Protein AF-0000000085066586 (afdb_homodimer)

Foldseek 3Di:
DPDQLLAWPDWDQDFPQQWIWTQTSVGDIFIGHVQLCVQVQPDCCACNPDNVNHDRDDDCNPKHFPDWADDPNFWTFTAIPVGDTGGTGGSVNSSVSRVD/DPDQLLAWPDWDQDFPQQWIWTQTSVGDIFIGHVLLCQQVQPDCCACNPDNVNHDRDDDCNPKHFPDWADDPNFWTFTAIPVGDTGGTGGSVNSSVSRVD

Sequence (200 aa):
MSDPRTQPLEIRPLMISRVMEVDWADGHTSRLTFEHLRVECPCAECKGHTPDQAQIVTGKEHVSVVEVVPVGHYAVQLHFSDGHNTGIFTWEYLRRLDAEMSDPRTQPLEIRPLMISRVMEVDWADGHTSRLTFEHLRVECPCAECKGHTPDQAQIVTGKEHVSVVEVVPVGHYAVQLHFSDGHNTGIFTWEYLRRLDAE

Nearest PDB structures (foldseek):
  3luu-assembly1_A  TM=9.679E-01  e=1.627E-15  Acidithiobacillus ferrooxidans ATCC 23270
  2l6n-assembly1_A  TM=8.495E-01  e=1.448E-06  Shewanella loihica PV-4
  3o2g-assembly1_A  TM=7.899E-01  e=6.149E-06  Homo sapiens
  3n6w-assembly1_A-2  TM=7.842E-01  e=8.827E-06  Homo sapiens
  6npb-assembly1_A  TM=7.457E-01  e=1.235E-03  Leisingera caerulea

Structure (mmCIF, N/CA/C/O backbone):
data_AF-0000000085066586-model_v1
#
loop_
_entity.id
_entity.type
_entity.pdbx_description
1 polymer 'Gamma-butyrobetaine hydroxylase-like N-terminal domain-containing protein'
#
loop_
_atom_site.group_PDB
_atom_site.id
_atom_site.type_symbol
_atom_site.label_atom_id
_atom_site.label_alt_id
_atom_site.label_comp_id
_atom_site.label_asym_id
_atom_site.label_entity_id
_atom_site.label_seq_id
_atom_site.pdbx_PDB_ins_code
_atom_site.Cartn_x
_atom_site.Cartn_y
_atom_site.Cartn_z
_atom_site.occupancy
_atom_site.B_iso_or_equiv
_atom_site.auth_seq_id
_atom_site.auth_comp_id
_atom_site.auth_asym_id
_atom_site.auth_atom_id
_atom_site.pdbx_PDB_model_num
ATOM 1 N N . MET A 1 1 ? -18.328 -23.969 -0.609 1 67.12 1 MET A N 1
ATOM 2 C CA . MET A 1 1 ? -17.844 -22.938 0.324 1 67.12 1 MET A CA 1
ATOM 3 C C . MET A 1 1 ? -16.484 -22.406 -0.098 1 67.12 1 MET A C 1
ATOM 5 O O . MET A 1 1 ? -15.68 -23.141 -0.675 1 67.12 1 MET A O 1
ATOM 9 N N . SER A 1 2 ? -16.281 -21.109 -0.234 1 83.75 2 SER A N 1
ATOM 10 C CA . SER A 1 2 ? -14.977 -20.594 -0.663 1 83.75 2 SER A CA 1
ATOM 11 C C . SER A 1 2 ? -13.852 -21.141 0.211 1 83.75 2 SER A C 1
ATOM 13 O O . SER A 1 2 ? -14.062 -21.438 1.388 1 83.75 2 SER A O 1
ATOM 15 N N . ASP A 1 3 ? -12.766 -21.578 -0.275 1 94.5 3 ASP A N 1
ATOM 16 C CA . ASP A 1 3 ? -11.594 -22.109 0.411 1 94.5 3 ASP A CA 1
ATOM 17 C C . ASP A 1 3 ? -10.953 -21.031 1.294 1 94.5 3 ASP A C 1
ATOM 19 O O . ASP A 1 3 ? -10.445 -20.031 0.792 1 94.5 3 ASP A O 1
ATOM 23 N N . PRO A 1 4 ? -11.062 -21.219 2.705 1 95 4 PRO A N 1
ATOM 24 C CA . PRO A 1 4 ? -10.5 -20.219 3.605 1 95 4 PRO A CA 1
ATOM 25 C C . PRO A 1 4 ? -9.016 -19.953 3.365 1 95 4 PRO A C 1
ATOM 27 O O . PRO A 1 4 ? -8.492 -18.906 3.758 1 95 4 PRO A O 1
ATOM 30 N N . ARG A 1 5 ? -8.266 -20.891 2.785 1 95.31 5 ARG A N 1
ATOM 31 C CA . ARG A 1 5 ? -6.844 -20.734 2.488 1 95.31 5 ARG A CA 1
ATOM 32 C C . ARG A 1 5 ? -6.609 -19.656 1.438 1 95.31 5 ARG A C 1
ATOM 34 O O . ARG A 1 5 ? -5.508 -19.125 1.33 1 95.31 5 ARG A O 1
ATOM 41 N N . THR A 1 6 ? -7.602 -19.375 0.671 1 97.06 6 THR A N 1
ATOM 42 C CA . THR A 1 6 ? -7.469 -18.406 -0.408 1 97.06 6 THR A CA 1
ATOM 43 C C . THR A 1 6 ? -8.516 -17.312 -0.273 1 97.06 6 THR A C 1
ATOM 45 O O . THR A 1 6 ? -9.047 -16.828 -1.274 1 97.06 6 THR A O 1
ATOM 48 N N . GLN A 1 7 ? -8.945 -16.984 0.888 1 96.75 7 GLN A N 1
ATOM 49 C CA . GLN A 1 7 ? -9.805 -15.859 1.239 1 96.75 7 GLN A CA 1
ATOM 50 C C . GLN A 1 7 ? -9.039 -14.828 2.068 1 96.75 7 GLN A C 1
ATOM 52 O O . GLN A 1 7 ? -8.914 -14.977 3.285 1 96.75 7 GLN A O 1
ATOM 57 N N . PRO A 1 8 ? -8.555 -13.859 1.384 1 97.75 8 PRO A N 1
ATOM 58 C CA . PRO A 1 8 ? -7.793 -12.867 2.143 1 97.75 8 PRO A CA 1
ATOM 59 C C . PRO A 1 8 ? -8.656 -12.07 3.121 1 97.75 8 PRO A C 1
ATOM 61 O O . PRO A 1 8 ? -9.797 -11.727 2.797 1 97.75 8 PRO A O 1
ATOM 64 N N . LEU A 1 9 ? -8.203 -11.82 4.348 1 98.06 9 LEU A N 1
ATOM 65 C CA . LEU A 1 9 ? -8.828 -10.945 5.328 1 98.06 9 LEU A CA 1
ATOM 66 C C . LEU A 1 9 ? -8.227 -9.547 5.27 1 98.06 9 LEU A C 1
ATOM 68 O O . LEU A 1 9 ? -8.898 -8.562 5.578 1 98.06 9 LEU A O 1
ATOM 72 N N . GLU A 1 10 ? -6.945 -9.508 4.945 1 98.06 10 GLU A N 1
ATOM 73 C CA . GLU A 1 10 ? -6.273 -8.211 4.809 1 98.06 10 GLU A CA 1
ATOM 74 C C . GLU A 1 10 ? -5.055 -8.32 3.9 1 98.06 10 GLU A C 1
ATOM 76 O O . GLU A 1 10 ? -4.379 -9.352 3.875 1 98.06 10 GLU A O 1
ATOM 81 N N . ILE A 1 11 ? -4.836 -7.281 3.121 1 97.81 11 ILE A N 1
ATOM 82 C CA . ILE A 1 11 ? -3.641 -7.121 2.299 1 97.81 11 ILE A CA 1
ATOM 83 C C . ILE A 1 11 ? -2.854 -5.898 2.766 1 97.81 11 ILE A C 1
ATOM 85 O O . ILE A 1 11 ? -3.381 -4.781 2.785 1 97.81 11 ILE A O 1
ATOM 89 N N . ARG A 1 12 ? -1.574 -6.125 3.121 1 97.75 12 ARG A N 1
ATOM 90 C CA . ARG A 1 12 ? -0.77 -5.062 3.713 1 97.75 12 ARG A CA 1
ATOM 91 C C . ARG A 1 12 ? 0.577 -4.938 3.006 1 97.75 12 ARG A C 1
ATOM 93 O O . ARG A 1 12 ? 1.534 -5.629 3.357 1 97.75 12 ARG A O 1
ATOM 100 N N . PRO A 1 13 ? 0.665 -4.016 2.086 1 97.94 13 PRO A N 1
ATOM 101 C CA . PRO A 1 13 ? 2.02 -3.674 1.649 1 97.94 13 PRO A CA 1
ATOM 102 C C . PRO A 1 13 ? 2.818 -2.939 2.725 1 97.94 13 PRO A C 1
ATOM 104 O O . PRO A 1 13 ? 2.332 -1.963 3.301 1 97.94 13 PRO A O 1
ATOM 107 N N . LEU A 1 14 ? 3.967 -3.451 3.049 1 97.69 14 LEU A N 1
ATOM 108 C CA . LEU A 1 14 ? 4.926 -2.791 3.926 1 97.69 14 LEU A CA 1
ATOM 109 C C . LEU A 1 14 ? 5.965 -2.021 3.115 1 97.69 14 LEU A C 1
ATOM 111 O O . LEU A 1 14 ? 6.797 -2.623 2.436 1 97.69 14 LEU A O 1
ATOM 115 N N . MET A 1 15 ? 5.918 -0.753 3.273 1 96.12 15 MET A N 1
ATOM 116 C CA . MET A 1 15 ? 6.559 0.103 2.279 1 96.12 15 MET A CA 1
ATOM 117 C C . MET A 1 15 ? 8.062 0.195 2.531 1 96.12 15 MET A C 1
ATOM 119 O O . MET A 1 15 ? 8.844 0.325 1.59 1 96.12 15 MET A O 1
ATOM 123 N N . ILE A 1 16 ? 8.477 0.193 3.762 1 94.81 16 ILE A N 1
ATOM 124 C CA . ILE A 1 16 ? 9.898 0.317 4.059 1 94.81 16 ILE A CA 1
ATOM 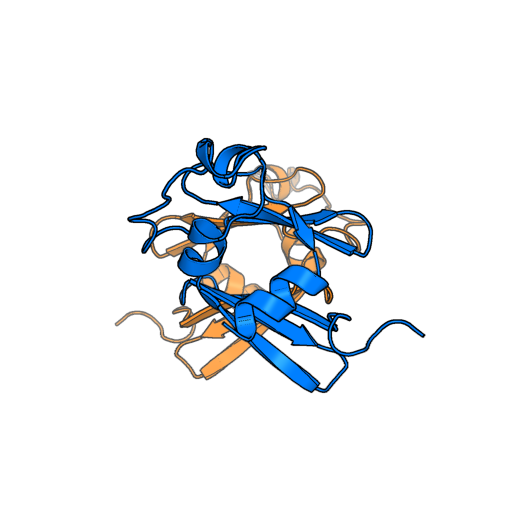125 C C . ILE A 1 16 ? 10.578 -1.046 3.928 1 94.81 16 ILE A C 1
ATOM 127 O O . ILE A 1 16 ? 11.617 -1.17 3.275 1 94.81 16 ILE A O 1
ATOM 131 N N . SER A 1 17 ? 9.961 -2.104 4.379 1 96.69 17 SER A N 1
ATOM 132 C CA . SER A 1 17 ? 10.547 -3.438 4.332 1 96.69 17 SER A CA 1
ATOM 133 C C . SER A 1 17 ? 10.352 -4.082 2.965 1 96.69 17 SER A C 1
ATOM 135 O O . SER A 1 17 ? 10.984 -5.094 2.654 1 96.69 17 SER A O 1
ATOM 137 N N . ARG A 1 18 ? 9.57 -3.564 2.168 1 96.62 18 ARG A N 1
ATOM 138 C CA . ARG A 1 18 ? 9.297 -4.02 0.808 1 96.62 18 ARG A CA 1
ATOM 139 C C . ARG A 1 18 ? 8.766 -5.449 0.807 1 96.62 18 ARG A C 1
ATOM 141 O O . ARG A 1 18 ? 9.281 -6.309 0.09 1 96.62 18 ARG A O 1
ATOM 148 N N . VAL A 1 19 ? 7.758 -5.594 1.578 1 97.62 19 VAL A N 1
ATOM 149 C CA . VAL A 1 19 ? 7.07 -6.871 1.724 1 97.62 19 VAL A CA 1
ATOM 150 C C . VAL A 1 19 ? 5.559 -6.656 1.653 1 97.62 19 VAL A C 1
ATOM 152 O O . VAL A 1 19 ? 5.051 -5.629 2.107 1 97.62 19 VAL A O 1
ATOM 155 N N . MET A 1 20 ? 4.863 -7.625 1.035 1 98.25 20 MET A N 1
ATOM 156 C CA . MET A 1 20 ? 3.406 -7.668 1.135 1 98.25 20 MET A CA 1
ATOM 157 C C . MET A 1 20 ? 2.957 -8.781 2.076 1 98.25 20 MET A C 1
ATOM 159 O O . MET A 1 20 ? 3.258 -9.953 1.849 1 98.25 20 MET A O 1
ATOM 163 N N . GLU A 1 21 ? 2.26 -8.391 3.064 1 98.5 21 GLU A N 1
ATOM 164 C CA . GLU A 1 21 ? 1.609 -9.383 3.914 1 98.5 21 GLU A CA 1
ATOM 165 C C . GLU A 1 21 ? 0.155 -9.594 3.502 1 98.5 21 GLU A C 1
ATOM 167 O O . GLU A 1 21 ? -0.551 -8.641 3.186 1 98.5 21 GLU A O 1
ATOM 172 N N . VAL A 1 22 ? -0.235 -10.805 3.482 1 98.44 22 VAL A N 1
ATOM 173 C CA . VAL A 1 22 ? -1.632 -11.172 3.271 1 98.44 22 VAL A CA 1
ATOM 174 C C . VAL A 1 22 ? -2.119 -12.039 4.43 1 98.44 22 VAL A C 1
ATOM 176 O O . VAL A 1 22 ? -1.567 -13.109 4.684 1 98.44 22 VAL A O 1
ATOM 179 N N . ASP A 1 23 ? -3.096 -11.555 5.137 1 98.56 23 ASP A N 1
ATOM 180 C CA . ASP A 1 23 ? -3.773 -12.359 6.148 1 98.56 23 ASP A CA 1
ATOM 181 C C . ASP A 1 23 ? -4.922 -13.156 5.539 1 98.56 23 ASP A C 1
ATOM 183 O O . ASP A 1 23 ? -5.82 -12.586 4.918 1 98.56 23 ASP A O 1
ATOM 187 N N . TRP A 1 24 ? -4.852 -14.461 5.797 1 98.19 24 TRP A N 1
ATOM 188 C CA . TRP A 1 24 ? -5.855 -15.344 5.211 1 98.19 24 TRP A CA 1
ATOM 189 C C . TRP A 1 24 ? -6.879 -15.773 6.258 1 98.19 24 TRP A C 1
ATOM 191 O O . TRP A 1 24 ? -6.586 -15.781 7.453 1 98.19 24 TRP A O 1
ATOM 201 N N . ALA A 1 25 ? -8.023 -16.203 5.75 1 98 25 ALA A N 1
ATOM 202 C CA . ALA A 1 25 ? -9.133 -16.594 6.621 1 98 25 ALA A CA 1
ATOM 203 C C . ALA A 1 25 ? -8.805 -17.859 7.395 1 98 25 ALA A C 1
ATOM 205 O O . ALA A 1 25 ? -9.43 -18.156 8.422 1 98 25 ALA A O 1
ATOM 206 N N . ASP A 1 26 ? -7.887 -18.672 6.938 1 97.88 26 ASP A N 1
ATOM 207 C CA . ASP A 1 26 ? -7.539 -19.906 7.641 1 97.88 26 ASP A CA 1
ATOM 208 C C . ASP A 1 26 ? -6.574 -19.625 8.789 1 97.88 26 ASP A C 1
ATOM 210 O O . ASP A 1 26 ? -6.133 -20.547 9.477 1 97.88 26 ASP A O 1
ATOM 214 N N . GLY A 1 27 ? -6.156 -18.422 8.883 1 98.06 27 GLY A N 1
ATOM 215 C CA . GLY A 1 27 ? -5.293 -18.031 9.984 1 98.06 27 GLY A CA 1
ATOM 216 C C . GLY A 1 27 ? -3.84 -17.875 9.578 1 98.06 27 GLY A C 1
ATOM 217 O O . GLY A 1 27 ? -3.02 -17.391 10.359 1 98.06 27 GLY A O 1
ATOM 218 N N . HIS A 1 28 ? -3.545 -18.188 8.445 1 97.62 28 HIS A N 1
ATOM 219 C CA . HIS A 1 28 ? -2.191 -18.078 7.914 1 97.62 28 HIS A CA 1
ATOM 220 C C . HIS A 1 28 ? -1.902 -16.656 7.441 1 97.62 28 HIS A C 1
ATOM 222 O O . HIS A 1 28 ? -2.811 -15.945 7.004 1 97.62 28 HIS A O 1
ATOM 228 N N . THR A 1 29 ? -0.661 -16.219 7.578 1 98.31 29 THR A N 1
ATOM 229 C CA . THR A 1 29 ? -0.195 -14.969 6.996 1 98.31 29 THR A CA 1
ATOM 230 C C . THR A 1 29 ? 0.953 -15.211 6.023 1 98.31 29 THR A C 1
ATOM 232 O O . THR A 1 29 ? 1.979 -15.781 6.395 1 98.31 29 THR A O 1
ATOM 235 N N . SER A 1 30 ? 0.707 -14.875 4.789 1 98.38 30 SER A N 1
ATOM 236 C CA . SER A 1 30 ? 1.782 -14.906 3.805 1 98.38 30 SER A CA 1
ATOM 237 C C . SER A 1 30 ? 2.643 -13.648 3.889 1 98.38 30 SER A C 1
ATOM 239 O O . SER A 1 30 ? 2.129 -12.555 4.121 1 98.38 30 SER A O 1
ATOM 241 N N . ARG A 1 31 ? 3.908 -13.828 3.697 1 98.19 31 ARG A N 1
ATOM 242 C CA . ARG A 1 31 ? 4.871 -12.742 3.576 1 98.19 31 ARG A CA 1
ATOM 243 C C . ARG A 1 31 ? 5.691 -12.875 2.299 1 98.19 31 ARG A C 1
ATOM 245 O O . ARG A 1 31 ? 6.57 -13.734 2.207 1 98.19 31 ARG A O 1
ATOM 252 N N . LEU A 1 32 ? 5.391 -11.992 1.307 1 98.38 32 LEU A N 1
ATOM 253 C CA . LEU A 1 32 ? 6.012 -12.047 -0.013 1 98.38 32 LEU A CA 1
ATOM 254 C C . LEU A 1 32 ? 6.797 -10.773 -0.297 1 98.38 32 LEU A C 1
ATOM 256 O O . LEU A 1 32 ? 6.25 -9.672 -0.229 1 98.38 32 LEU A O 1
ATOM 260 N N . THR A 1 33 ? 8.086 -10.922 -0.623 1 97.81 33 THR A N 1
ATOM 261 C CA . THR A 1 33 ? 8.836 -9.719 -0.962 1 97.81 33 THR A CA 1
ATOM 262 C C . THR A 1 33 ? 8.328 -9.117 -2.27 1 97.81 33 THR A C 1
ATOM 264 O O . THR A 1 33 ? 7.816 -9.836 -3.133 1 97.81 33 THR A O 1
ATOM 267 N N . PHE A 1 34 ? 8.438 -7.793 -2.34 1 98 34 PHE A N 1
ATOM 268 C CA . PHE A 1 34 ? 8.078 -7.133 -3.592 1 98 34 PHE A CA 1
ATOM 269 C C . PHE A 1 34 ? 8.875 -7.711 -4.754 1 98 34 PHE A C 1
ATOM 271 O O . PHE A 1 34 ? 8.344 -7.891 -5.852 1 98 34 PHE A O 1
ATOM 278 N N . GLU A 1 35 ? 10.133 -8.047 -4.52 1 97.88 35 GLU A N 1
ATOM 279 C CA . GLU A 1 35 ? 10.953 -8.688 -5.543 1 97.88 35 GLU A CA 1
ATOM 280 C C . GLU A 1 35 ? 10.344 -10.016 -5.984 1 97.88 35 GLU A C 1
ATOM 282 O O . GLU A 1 35 ? 10.234 -10.289 -7.18 1 97.88 35 GLU A O 1
ATOM 287 N N . HIS A 1 36 ? 10 -10.859 -5.02 1 97.38 36 HIS A N 1
ATOM 288 C CA . HIS A 1 36 ? 9.43 -12.156 -5.348 1 97.38 36 HIS A CA 1
ATOM 289 C C . HIS A 1 36 ? 8.164 -12.008 -6.184 1 97.38 36 HIS A C 1
ATOM 291 O O . HIS A 1 36 ? 7.98 -12.719 -7.172 1 97.38 36 HIS A O 1
ATOM 297 N N . LEU A 1 37 ? 7.352 -11.086 -5.816 1 98.06 37 LEU A N 1
ATOM 298 C CA . LEU A 1 37 ? 6.133 -10.82 -6.57 1 98.06 37 LEU A CA 1
ATOM 299 C C . LEU A 1 37 ? 6.457 -10.367 -7.988 1 98.06 37 LEU A C 1
ATOM 301 O O . LEU A 1 37 ? 5.824 -10.82 -8.945 1 98.06 37 LEU A O 1
ATOM 305 N N . ARG A 1 38 ? 7.457 -9.539 -8.102 1 97.88 38 ARG A N 1
ATOM 306 C CA . ARG A 1 38 ? 7.844 -9.031 -9.414 1 97.88 38 ARG A CA 1
ATOM 307 C C . ARG A 1 38 ? 8.414 -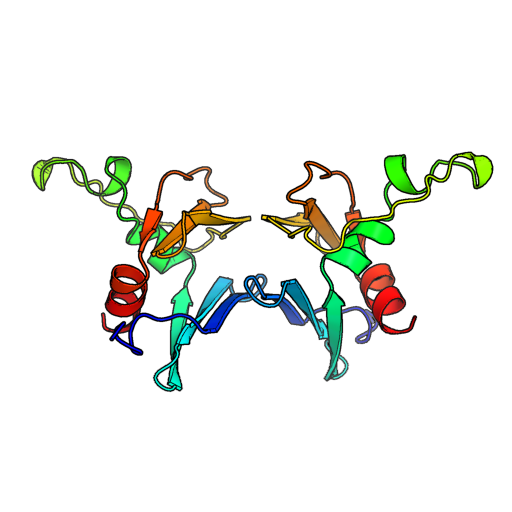10.148 -10.281 1 97.88 38 ARG A C 1
ATOM 309 O O . ARG A 1 38 ? 8.055 -10.281 -11.453 1 97.88 38 ARG A O 1
ATOM 316 N N . VAL A 1 39 ? 9.305 -10.922 -9.742 1 96.69 39 VAL A N 1
ATOM 317 C CA . VAL A 1 39 ? 9.977 -11.992 -10.477 1 96.69 39 VAL A CA 1
ATOM 318 C C . VAL A 1 39 ? 8.961 -13.062 -10.875 1 96.69 39 VAL A C 1
ATOM 320 O O . VAL A 1 39 ? 9.062 -13.648 -11.953 1 96.69 39 VAL A O 1
ATOM 323 N N . GLU A 1 40 ? 7.934 -13.227 -10.094 1 96.19 40 GLU A N 1
ATOM 324 C CA . GLU A 1 40 ? 6.953 -14.289 -10.328 1 96.19 40 GLU A CA 1
ATOM 325 C C . GLU A 1 40 ? 5.668 -13.719 -10.922 1 96.19 40 GLU A C 1
ATOM 327 O O . GLU A 1 40 ? 4.602 -14.328 -10.805 1 96.19 40 GLU A O 1
ATOM 332 N N . CYS A 1 41 ? 5.766 -12.555 -11.477 1 97.44 41 CYS A N 1
ATOM 333 C CA . CYS A 1 41 ? 4.586 -11.945 -12.07 1 97.44 41 CYS A CA 1
ATOM 334 C C . CYS A 1 41 ? 3.936 -12.891 -13.078 1 97.44 41 CYS A C 1
ATOM 336 O O . CYS A 1 41 ? 4.605 -13.406 -13.977 1 97.44 41 CYS A O 1
ATOM 338 N N . PRO A 1 42 ? 2.609 -13.047 -12.992 1 95.88 42 PRO A N 1
ATOM 339 C CA . PRO A 1 42 ? 1.938 -14.062 -13.805 1 95.88 42 PRO A CA 1
ATOM 340 C C . PRO A 1 42 ? 1.488 -13.531 -15.164 1 95.88 42 PRO A C 1
ATOM 342 O O . PRO A 1 42 ? 0.879 -14.266 -15.945 1 95.88 42 PRO A O 1
ATOM 345 N N . CYS A 1 43 ? 1.792 -12.383 -15.5 1 96 43 CYS A N 1
ATOM 346 C CA . CYS A 1 43 ? 1.207 -11.797 -16.703 1 96 43 CYS A CA 1
ATOM 347 C C . CYS A 1 43 ? 1.843 -12.375 -17.953 1 96 43 CYS A C 1
ATOM 349 O O . CYS A 1 43 ? 2.904 -13 -17.891 1 96 43 CYS A O 1
ATOM 351 N N . ALA A 1 44 ? 1.1 -12.242 -19.031 1 92.5 44 ALA A N 1
ATOM 352 C CA . ALA A 1 44 ? 1.549 -12.789 -20.312 1 92.5 44 ALA A CA 1
ATOM 353 C C . ALA A 1 44 ? 2.877 -12.164 -20.734 1 92.5 44 ALA A C 1
ATOM 355 O O . ALA A 1 44 ? 3.689 -12.812 -21.406 1 92.5 44 ALA A O 1
ATOM 356 N N . GLU A 1 45 ? 3.092 -10.891 -20.375 1 91.81 45 GLU A N 1
ATOM 357 C CA . GLU A 1 45 ? 4.34 -10.211 -20.719 1 91.81 45 GLU A CA 1
ATOM 358 C C . GLU A 1 45 ? 5.535 -10.891 -20.047 1 91.81 45 GLU A C 1
ATOM 360 O O . GLU A 1 45 ? 6.621 -10.953 -20.625 1 91.81 45 GLU A O 1
ATOM 365 N N . CYS A 1 46 ? 5.371 -11.414 -18.906 1 93.06 46 CYS A N 1
ATOM 366 C CA . CYS A 1 46 ? 6.438 -12.047 -18.141 1 93.06 46 CYS A CA 1
ATOM 367 C C . CYS A 1 46 ? 6.496 -13.547 -18.438 1 93.06 46 CYS A C 1
ATOM 369 O O . CYS A 1 46 ? 7.57 -14.086 -18.688 1 93.06 46 CYS A O 1
ATOM 371 N N . LYS A 1 47 ? 5.402 -14.203 -18.359 1 90.81 47 LYS A N 1
ATOM 372 C CA . LYS A 1 47 ? 5.375 -15.664 -18.453 1 90.81 47 LYS A CA 1
ATOM 373 C C . LYS A 1 47 ? 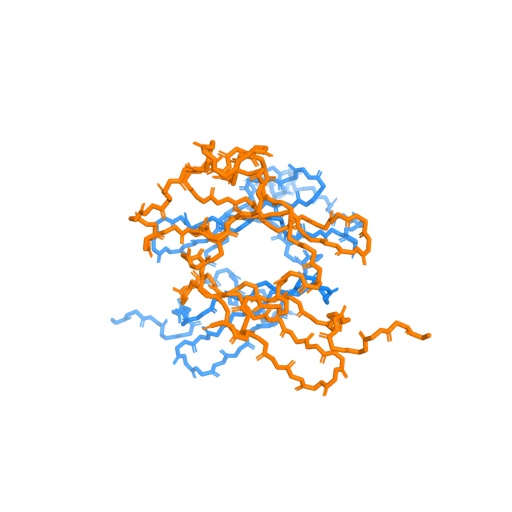5.18 -16.109 -19.906 1 90.81 47 LYS A C 1
ATOM 375 O O . LYS A 1 47 ? 5.469 -17.266 -20.234 1 90.81 47 LYS A O 1
ATOM 380 N N . GLY A 1 48 ? 4.816 -15.258 -20.766 1 86 48 GLY A N 1
ATOM 381 C CA . GLY A 1 48 ? 4.523 -15.656 -22.141 1 86 48 GLY A CA 1
ATOM 382 C C . GLY A 1 48 ? 3.291 -16.531 -22.25 1 86 48 GLY A C 1
ATOM 383 O O . GLY A 1 48 ? 2.676 -16.875 -21.25 1 86 48 GLY A O 1
ATOM 384 N N . HIS A 1 49 ? 2.869 -16.719 -23.484 1 84.31 49 HIS A N 1
ATOM 385 C CA . HIS A 1 49 ? 1.769 -17.625 -23.75 1 84.31 49 HIS A CA 1
ATOM 386 C C . HIS A 1 49 ? 2.262 -19.078 -23.859 1 84.31 49 HIS A C 1
ATOM 388 O O . HIS A 1 49 ? 1.474 -20.016 -23.734 1 84.31 49 HIS A O 1
ATOM 394 N N . THR A 1 50 ? 3.527 -19.172 -24.172 1 84.75 50 THR A N 1
ATOM 395 C CA . THR A 1 50 ? 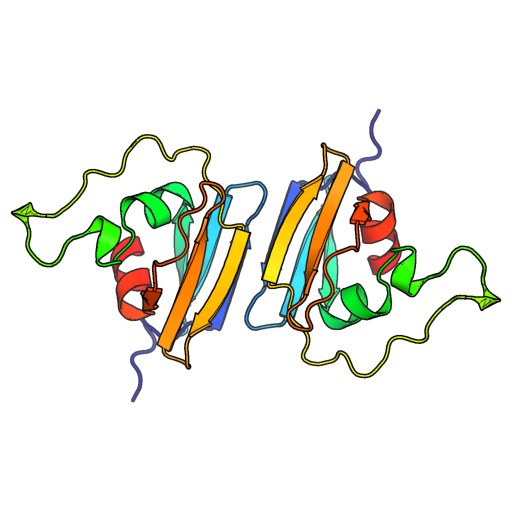4.215 -20.469 -24.219 1 84.75 50 THR A CA 1
ATOM 396 C C . THR A 1 50 ? 5.492 -20.422 -23.391 1 84.75 50 THR A C 1
ATOM 398 O O . THR A 1 50 ? 6.023 -19.359 -23.109 1 84.75 50 THR A O 1
ATOM 401 N N . PRO A 1 51 ? 5.891 -21.594 -22.891 1 82.44 51 PRO A N 1
ATOM 402 C CA . PRO A 1 51 ? 7.102 -21.625 -22.062 1 82.44 51 PRO A CA 1
ATOM 403 C C . PRO A 1 51 ? 8.297 -20.969 -22.75 1 82.44 51 PRO A C 1
ATOM 405 O O . PRO A 1 51 ? 9.148 -20.375 -22.078 1 82.44 51 PRO A O 1
ATOM 408 N N . ASP A 1 52 ? 8.32 -21.031 -24.016 1 84.56 52 ASP A N 1
ATOM 409 C CA . ASP A 1 52 ? 9.445 -20.484 -24.75 1 84.56 52 ASP A CA 1
ATOM 410 C C . ASP A 1 52 ? 9.391 -18.953 -24.75 1 84.56 52 ASP A C 1
ATOM 412 O O . ASP A 1 52 ? 10.398 -18.297 -25.047 1 84.56 52 ASP A O 1
ATOM 416 N N . GLN A 1 53 ? 8.273 -18.453 -24.422 1 82.5 53 GLN A N 1
ATOM 417 C CA . GLN A 1 53 ? 8.086 -17 -24.453 1 82.5 53 GLN A CA 1
ATOM 418 C C . GLN A 1 53 ? 8.336 -16.375 -23.078 1 82.5 53 GLN A C 1
ATOM 420 O O . GLN A 1 53 ? 8.375 -15.156 -22.953 1 82.5 53 GLN A O 1
ATOM 425 N N . ALA A 1 54 ? 8.633 -17.281 -22.172 1 83.69 54 ALA A N 1
ATOM 426 C CA . ALA A 1 54 ? 8.82 -16.781 -20.812 1 83.69 54 ALA A CA 1
ATOM 427 C C . ALA A 1 54 ? 10.117 -15.992 -20.703 1 83.69 54 ALA A C 1
ATOM 429 O O . ALA A 1 54 ? 11.148 -16.391 -21.25 1 83.69 54 ALA A O 1
ATOM 430 N N . GLN A 1 55 ? 9.977 -14.828 -20.047 1 86 55 GLN A N 1
ATOM 431 C CA . GLN A 1 55 ? 11.141 -13.992 -19.781 1 86 55 GLN A CA 1
ATOM 432 C C . GLN A 1 55 ? 11.719 -14.273 -18.406 1 86 55 GLN A C 1
ATOM 434 O O . GLN A 1 55 ? 10.977 -14.602 -17.469 1 86 55 GLN A O 1
ATOM 439 N N . ILE A 1 56 ? 12.984 -14.289 -18.453 1 85.25 56 ILE A N 1
ATOM 440 C CA . ILE A 1 56 ? 13.633 -14.375 -17.156 1 85.25 56 ILE A CA 1
ATOM 441 C C . ILE A 1 56 ? 13.664 -12.992 -16.5 1 85.25 56 ILE A C 1
ATOM 443 O O . ILE A 1 56 ? 14.258 -12.055 -17.047 1 85.25 56 ILE A O 1
ATOM 447 N N . VAL A 1 57 ? 12.945 -12.781 -15.484 1 90.88 57 VAL A N 1
ATOM 448 C CA . VAL A 1 57 ? 12.883 -11.531 -14.734 1 90.88 57 VAL A CA 1
ATOM 449 C C . VAL A 1 57 ? 13.844 -11.594 -13.547 1 90.88 57 VAL A C 1
ATOM 451 O O . VAL A 1 57 ? 13.625 -12.375 -12.617 1 90.88 57 VAL A O 1
ATOM 454 N N . THR A 1 58 ? 14.922 -10.789 -13.648 1 91.12 58 THR A N 1
ATOM 455 C CA . THR A 1 58 ? 15.922 -10.812 -12.586 1 91.12 58 THR A CA 1
ATOM 456 C C . THR A 1 58 ? 16.312 -9.398 -12.18 1 91.12 58 THR A C 1
ATOM 458 O O . THR A 1 58 ? 15.953 -8.43 -12.852 1 91.12 58 THR A O 1
ATOM 461 N N . GLY A 1 59 ? 16.984 -9.297 -11.133 1 92.19 59 GLY A N 1
ATOM 462 C CA . GLY A 1 59 ? 17.547 -8.023 -10.711 1 92.19 59 GLY A CA 1
ATOM 463 C C . GLY A 1 59 ? 16.5 -7.047 -10.211 1 92.19 59 GLY A C 1
ATOM 464 O O . GLY A 1 59 ? 16.609 -5.84 -10.438 1 92.19 59 GLY A O 1
ATOM 465 N N . LYS A 1 60 ? 15.461 -7.566 -9.555 1 95.12 60 LYS A N 1
ATOM 466 C CA . LYS A 1 60 ? 14.367 -6.707 -9.117 1 95.12 60 LYS A CA 1
ATOM 467 C C . LYS A 1 60 ? 14.375 -6.539 -7.598 1 95.12 60 LYS A C 1
ATOM 469 O O . LYS A 1 60 ? 13.32 -6.367 -6.98 1 95.12 60 LYS A O 1
ATOM 474 N N . GLU A 1 61 ? 15.523 -6.547 -7.008 1 94.69 61 GLU A N 1
ATOM 475 C CA . GLU A 1 61 ? 15.68 -6.52 -5.555 1 94.69 61 GLU A CA 1
ATOM 476 C C . GLU A 1 61 ? 15.18 -5.199 -4.973 1 94.69 61 GLU A C 1
ATOM 478 O O . GLU A 1 61 ? 14.789 -5.141 -3.805 1 94.69 61 GLU A O 1
ATOM 483 N N . HIS A 1 62 ? 15.156 -4.156 -5.766 1 94 62 HIS A N 1
ATOM 484 C CA . HIS A 1 62 ? 14.836 -2.842 -5.223 1 94 62 HIS A CA 1
ATOM 485 C C . HIS A 1 62 ? 13.461 -2.375 -5.695 1 94 62 HIS A C 1
ATOM 487 O O . HIS A 1 62 ? 13.078 -1.227 -5.461 1 94 62 HIS A O 1
ATOM 493 N N . VAL A 1 63 ? 12.797 -3.26 -6.336 1 96.75 63 VAL A N 1
ATOM 494 C CA . VAL A 1 63 ? 11.484 -2.887 -6.848 1 96.75 63 VAL A CA 1
ATOM 495 C C . VAL A 1 63 ? 10.508 -2.713 -5.688 1 96.75 63 VAL A C 1
ATOM 497 O O . VAL A 1 63 ? 10.617 -3.395 -4.664 1 96.75 63 VAL A O 1
ATOM 500 N N . SER A 1 64 ? 9.625 -1.795 -5.875 1 96.12 64 SER A N 1
ATOM 501 C CA . SER A 1 64 ? 8.531 -1.591 -4.922 1 96.12 64 SER A CA 1
ATOM 502 C C . SER A 1 64 ? 7.176 -1.788 -5.586 1 96.12 64 SER A C 1
ATOM 504 O O . SER A 1 64 ? 7.043 -1.621 -6.801 1 96.12 64 SER A O 1
ATOM 506 N N . VAL A 1 65 ? 6.23 -2.219 -4.789 1 96.88 65 VAL A N 1
ATOM 507 C CA . VAL A 1 65 ? 4.84 -2.119 -5.215 1 96.88 65 VAL A CA 1
ATOM 508 C C . VAL A 1 65 ? 4.312 -0.714 -4.934 1 96.88 65 VAL A C 1
ATOM 510 O O . VAL A 1 65 ? 4.293 -0.271 -3.783 1 96.88 65 VAL A O 1
ATOM 513 N N . VAL A 1 66 ? 3.855 -0.05 -5.996 1 93.31 66 VAL A N 1
ATOM 514 C CA . VAL A 1 66 ? 3.477 1.348 -5.82 1 93.31 66 VAL A CA 1
ATOM 515 C C . VAL A 1 66 ? 1.954 1.477 -5.832 1 93.31 66 VAL A C 1
ATOM 517 O O . VAL A 1 66 ? 1.409 2.496 -5.402 1 93.31 66 VAL A O 1
ATOM 520 N N . GLU A 1 67 ? 1.296 0.504 -6.359 1 94.12 67 GLU A N 1
ATOM 521 C CA . GLU A 1 67 ? -0.164 0.499 -6.395 1 94.12 67 GLU A CA 1
ATOM 522 C C . GLU A 1 67 ? -0.714 -0.919 -6.273 1 94.12 67 GLU A C 1
ATOM 524 O O . GLU A 1 67 ? -0.171 -1.854 -6.867 1 94.12 67 GLU A O 1
ATOM 529 N N . VAL A 1 68 ? -1.708 -1.081 -5.473 1 95.31 68 VAL A N 1
ATOM 530 C CA . VAL A 1 68 ? -2.488 -2.311 -5.371 1 95.31 68 VAL A CA 1
ATOM 531 C C . VAL A 1 68 ? -3.934 -2.041 -5.785 1 95.31 68 VAL A C 1
ATOM 533 O O . VAL A 1 68 ? -4.645 -1.283 -5.121 1 95.31 68 VAL A O 1
ATOM 536 N N . VAL A 1 69 ? -4.324 -2.705 -6.852 1 93.25 69 VAL A N 1
ATOM 537 C CA . VAL A 1 69 ? -5.645 -2.434 -7.414 1 93.25 69 VAL A CA 1
ATOM 538 C C . VAL A 1 69 ? -6.508 -3.689 -7.328 1 93.25 69 VAL A C 1
ATOM 540 O O . VAL A 1 69 ? -6.18 -4.719 -7.918 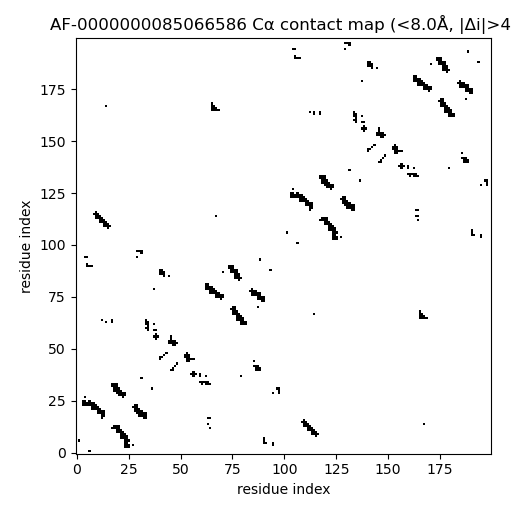1 93.25 69 VAL A O 1
ATOM 543 N N . PRO A 1 70 ? -7.598 -3.572 -6.633 1 92.94 70 PRO A N 1
ATOM 544 C CA . PRO A 1 70 ? -8.492 -4.73 -6.633 1 92.94 70 PRO A CA 1
ATOM 545 C C . PRO A 1 70 ? -9.047 -5.051 -8.023 1 92.94 70 PRO A C 1
ATOM 547 O O . PRO A 1 70 ? -9.344 -4.137 -8.797 1 92.94 70 PRO A O 1
ATOM 550 N N . VAL A 1 71 ? -9.023 -6.234 -8.336 1 95.56 71 VAL A N 1
ATOM 551 C CA . VAL A 1 71 ? -9.656 -6.738 -9.547 1 95.56 71 VAL A CA 1
ATOM 552 C C . VAL A 1 71 ? -10.812 -7.668 -9.18 1 95.56 71 VAL A C 1
ATOM 554 O O . VAL A 1 71 ? -10.594 -8.805 -8.758 1 95.56 71 VAL A O 1
ATOM 557 N N . GLY A 1 72 ? -12.031 -7.16 -9.469 1 93.5 72 GLY A N 1
ATOM 558 C CA . GLY A 1 72 ? -13.141 -7.949 -8.953 1 93.5 72 GLY A CA 1
ATOM 559 C C . GLY A 1 72 ? -12.984 -8.312 -7.492 1 93.5 72 GLY A C 1
ATOM 560 O O . GLY A 1 72 ? -12.617 -7.473 -6.668 1 93.5 72 GLY A O 1
ATOM 561 N N . HIS A 1 73 ? -13.398 -9.477 -7.125 1 93.94 73 HIS A N 1
ATOM 562 C CA . HIS A 1 73 ? -13.281 -9.977 -5.758 1 93.94 73 HIS A CA 1
ATOM 563 C C . HIS A 1 73 ? -12.344 -11.172 -5.688 1 93.94 73 HIS A C 1
ATOM 565 O O . HIS A 1 73 ? -12.422 -11.977 -4.754 1 93.94 73 HIS A O 1
ATOM 571 N N . TYR A 1 74 ? -11.445 -11.25 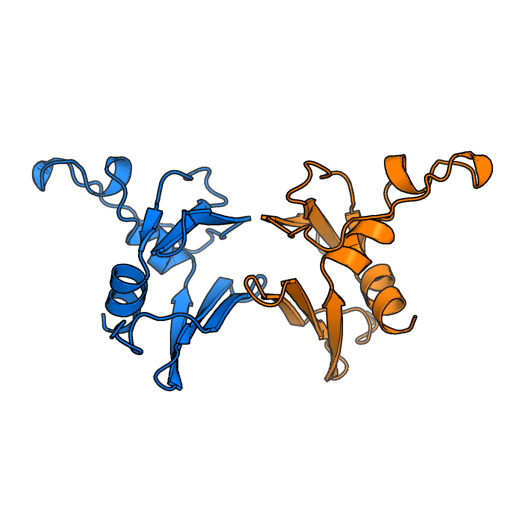-6.684 1 96.81 74 TYR A N 1
ATOM 572 C CA . TYR A 1 74 ? -10.727 -12.516 -6.75 1 96.81 74 TYR A CA 1
ATOM 573 C C . TYR A 1 74 ? -9.227 -12.273 -6.918 1 96.81 74 TYR A C 1
ATOM 575 O O . TYR A 1 74 ? -8.438 -13.227 -6.941 1 96.81 74 TYR A O 1
ATOM 583 N N . ALA A 1 75 ? -8.852 -11.016 -7.062 1 98 75 ALA A N 1
ATOM 584 C CA . ALA A 1 75 ? -7.445 -10.781 -7.387 1 98 75 ALA A CA 1
ATOM 585 C C . ALA A 1 75 ? -7.051 -9.336 -7.113 1 98 75 ALA A C 1
ATOM 587 O O . ALA A 1 75 ? -7.902 -8.5 -6.785 1 98 75 ALA A O 1
ATOM 588 N N . VAL A 1 76 ? -5.75 -9.102 -7.156 1 97.56 76 VAL A N 1
ATOM 589 C CA . VAL A 1 76 ? -5.207 -7.75 -7.188 1 97.56 76 VAL A CA 1
ATOM 590 C C . VAL A 1 76 ? -4.27 -7.598 -8.383 1 97.56 76 VAL A C 1
ATOM 592 O O . VAL A 1 76 ? -3.562 -8.539 -8.75 1 97.56 76 VAL A O 1
ATOM 595 N N . GLN A 1 77 ? -4.375 -6.457 -8.961 1 97.69 77 GLN A N 1
ATOM 596 C CA . GLN A 1 77 ? -3.352 -6.027 -9.906 1 97.69 77 GLN A CA 1
ATOM 597 C C . GLN A 1 77 ? -2.271 -5.203 -9.211 1 97.69 77 GLN A C 1
ATOM 599 O O . GLN A 1 77 ? -2.578 -4.25 -8.492 1 97.69 77 GLN A O 1
ATOM 604 N N . LEU A 1 78 ? -1.075 -5.57 -9.398 1 97.88 78 LEU A N 1
ATOM 605 C CA . LEU A 1 78 ? 0.034 -4.871 -8.758 1 97.88 78 LEU A CA 1
ATOM 606 C C . LEU A 1 78 ? 0.806 -4.035 -9.773 1 97.88 78 LEU A C 1
ATOM 608 O O . LEU A 1 78 ? 1.143 -4.516 -10.859 1 97.88 78 LEU A O 1
ATOM 612 N N . HIS A 1 79 ? 1.025 -2.785 -9.414 1 97.25 79 HIS A N 1
ATOM 613 C CA . HIS A 1 79 ? 1.922 -1.907 -10.156 1 97.25 79 HIS A CA 1
ATOM 614 C C . HIS A 1 79 ? 3.27 -1.773 -9.453 1 97.25 79 HIS A C 1
ATOM 616 O O . HIS A 1 79 ? 3.324 -1.534 -8.25 1 97.25 79 HIS A O 1
ATOM 622 N N . PHE A 1 80 ? 4.332 -1.915 -10.211 1 97.06 80 PHE A N 1
ATOM 623 C CA . PHE A 1 80 ? 5.672 -1.918 -9.641 1 97.06 80 PHE A CA 1
ATOM 624 C C . PHE A 1 80 ? 6.426 -0.647 -10.023 1 97.06 80 PHE A C 1
ATOM 626 O O . PHE A 1 80 ? 6.121 -0.019 -11.039 1 97.06 80 PHE A O 1
ATOM 633 N N . SER A 1 81 ? 7.41 -0.287 -9.203 1 95.88 81 SER A N 1
ATOM 634 C CA . SER A 1 81 ? 8.156 0.96 -9.352 1 95.88 81 SER A CA 1
ATOM 635 C C . SER A 1 81 ? 9.031 0.943 -10.602 1 95.88 81 SER A C 1
ATOM 637 O O . SER A 1 81 ? 9.523 1.985 -11.031 1 95.88 81 SER A O 1
ATOM 639 N N . ASP A 1 82 ? 9.219 -0.242 -11.172 1 96.25 82 ASP A N 1
ATOM 640 C CA . ASP A 1 82 ? 10.008 -0.315 -12.398 1 96.25 82 ASP A CA 1
ATOM 641 C C . ASP A 1 82 ? 9.125 -0.12 -13.633 1 96.25 82 ASP A C 1
ATOM 643 O O . ASP A 1 82 ? 9.586 -0.288 -14.766 1 96.25 82 ASP A O 1
ATOM 647 N N . GLY A 1 83 ? 7.867 0.165 -13.398 1 95.25 83 GLY A N 1
ATOM 648 C CA . GLY A 1 83 ? 6.965 0.487 -14.484 1 95.25 83 GLY A CA 1
ATOM 649 C C . GLY A 1 83 ? 6.074 -0.675 -14.891 1 95.25 83 GLY A C 1
ATOM 650 O O . GLY A 1 83 ? 5.117 -0.499 -15.641 1 95.25 83 GLY A O 1
ATOM 651 N N . HIS A 1 84 ? 6.344 -1.913 -14.484 1 96.94 84 HIS A N 1
ATOM 652 C CA . HIS A 1 84 ? 5.512 -3.072 -14.789 1 96.94 84 HIS A CA 1
ATOM 653 C C . HIS A 1 84 ? 4.176 -3 -14.055 1 96.94 84 HIS A C 1
ATOM 655 O O . HIS A 1 84 ? 4.145 -2.824 -12.836 1 96.94 84 HIS A O 1
ATOM 661 N N . ASN A 1 85 ? 3.094 -3.166 -14.758 1 96.81 85 ASN A N 1
ATOM 662 C CA . ASN A 1 85 ? 1.809 -2.914 -14.109 1 96.81 85 ASN A CA 1
ATOM 663 C C . ASN A 1 85 ? 0.709 -3.801 -14.688 1 96.81 85 ASN A C 1
ATOM 665 O O . ASN A 1 85 ? -0.471 -3.451 -14.633 1 96.81 85 ASN A O 1
ATOM 669 N N . THR A 1 86 ? 1.087 -4.934 -15.211 1 96.69 86 THR A N 1
ATOM 670 C CA . THR A 1 86 ? 0.096 -5.754 -15.898 1 96.69 86 THR A CA 1
ATOM 671 C C . THR A 1 86 ? -0.169 -7.043 -15.117 1 96.69 86 THR A C 1
ATOM 673 O O . THR A 1 86 ? -1.012 -7.852 -15.516 1 96.69 86 THR A O 1
ATOM 676 N N . GLY A 1 87 ? 0.53 -7.234 -14.102 1 96.94 87 GLY A N 1
ATOM 677 C CA . GLY A 1 87 ? 0.386 -8.469 -13.344 1 96.94 87 GLY A CA 1
ATOM 678 C C . GLY A 1 87 ? -0.884 -8.516 -12.516 1 96.94 87 GLY A C 1
ATOM 679 O O . GLY A 1 87 ? -1.074 -7.699 -11.617 1 96.94 87 GLY A O 1
ATOM 680 N N . ILE A 1 88 ? -1.731 -9.484 -12.844 1 97.94 88 ILE A N 1
ATOM 681 C CA . ILE A 1 88 ? -2.91 -9.766 -12.031 1 97.94 88 ILE A CA 1
ATOM 682 C C . ILE A 1 88 ? -2.672 -11.016 -11.188 1 97.94 88 ILE A C 1
ATOM 684 O O . ILE A 1 88 ? -2.514 -12.117 -11.734 1 97.94 88 ILE A O 1
ATOM 688 N N . PHE A 1 89 ? -2.668 -10.859 -9.828 1 98.44 89 PHE A N 1
ATOM 689 C CA . PHE A 1 89 ? -2.395 -11.922 -8.875 1 98.44 89 PHE A CA 1
ATOM 690 C C . PHE A 1 89 ? -3.682 -12.406 -8.219 1 98.44 89 PHE A C 1
ATOM 692 O O . PHE A 1 89 ? -4.254 -11.711 -7.379 1 98.44 89 PHE A O 1
ATOM 699 N N . THR A 1 90 ? -4.129 -13.586 -8.562 1 98.19 90 THR A N 1
ATOM 700 C CA . THR A 1 90 ? -5.305 -14.148 -7.906 1 98.19 90 THR A CA 1
ATOM 701 C C . THR A 1 90 ? -4.977 -14.555 -6.473 1 98.19 90 THR A C 1
ATOM 703 O O . THR A 1 90 ? -3.811 -14.742 -6.125 1 98.19 90 THR A O 1
ATOM 706 N N . TRP A 1 91 ? -6.012 -14.719 -5.688 1 98 91 TRP A N 1
ATOM 707 C CA . TRP A 1 91 ? -5.805 -15.18 -4.316 1 98 91 TRP A CA 1
ATOM 708 C C . TRP A 1 91 ? -5.102 -16.531 -4.297 1 98 91 TRP A C 1
ATOM 710 O O . TRP A 1 91 ? -4.164 -16.734 -3.523 1 98 91 TRP A O 1
ATOM 720 N N . GLU A 1 92 ? -5.551 -17.406 -5.129 1 97.62 92 GLU A N 1
ATOM 721 C CA . GLU A 1 92 ? -4.949 -18.734 -5.211 1 97.62 92 GLU A CA 1
ATOM 722 C C . GLU A 1 92 ? -3.467 -18.641 -5.562 1 97.62 92 GLU A C 1
ATOM 724 O O . GLU A 1 92 ? -2.645 -19.359 -4.977 1 97.62 92 GLU A O 1
ATOM 729 N N . TYR A 1 93 ? -3.111 -17.828 -6.492 1 98.06 93 TYR A N 1
ATOM 730 C CA . TYR A 1 93 ? -1.723 -17.703 -6.922 1 98.06 93 TYR A CA 1
ATOM 731 C C . TYR A 1 93 ? -0.859 -17.125 -5.809 1 98.06 93 TYR A C 1
ATOM 733 O O . TYR A 1 93 ? 0.238 -17.625 -5.539 1 98.06 93 TYR A O 1
ATOM 741 N N . LEU A 1 94 ? -1.384 -16.031 -5.164 1 98 94 LEU A N 1
ATOM 742 C CA . LEU A 1 94 ? -0.65 -15.438 -4.051 1 98 94 LEU A CA 1
ATOM 743 C C . LEU A 1 94 ? -0.382 -16.484 -2.967 1 98 94 LEU A C 1
ATOM 745 O O . LEU A 1 94 ? 0.721 -16.531 -2.416 1 98 94 LEU A O 1
ATOM 749 N N . ARG A 1 95 ? -1.371 -17.266 -2.715 1 98.06 95 ARG A N 1
ATOM 750 C CA . ARG A 1 95 ? -1.207 -18.297 -1.695 1 98.06 95 ARG A CA 1
ATOM 751 C C . ARG A 1 95 ? -0.142 -19.297 -2.105 1 98.06 95 ARG A C 1
ATOM 753 O O . ARG A 1 95 ? 0.653 -19.75 -1.273 1 98.06 95 ARG A O 1
ATOM 760 N N . ARG A 1 96 ? -0.091 -19.641 -3.305 1 97.31 96 ARG A N 1
ATOM 761 C CA . ARG A 1 96 ? 0.878 -20.594 -3.83 1 97.31 96 ARG A CA 1
ATOM 762 C C . ARG A 1 96 ? 2.297 -20.047 -3.74 1 97.31 96 ARG A C 1
ATOM 764 O O . ARG A 1 96 ? 3.242 -20.781 -3.477 1 97.31 96 ARG A O 1
ATOM 771 N N . LEU A 1 97 ? 2.461 -18.797 -4.004 1 96.75 97 LEU A N 1
ATOM 772 C CA . LEU A 1 97 ? 3.777 -18.156 -3.959 1 96.75 97 LEU A CA 1
ATOM 773 C C . LEU A 1 97 ? 4.383 -18.266 -2.564 1 96.75 97 LEU A C 1
ATOM 775 O O . LEU A 1 97 ? 5.609 -18.266 -2.414 1 96.75 97 LEU A O 1
ATOM 779 N N . ASP A 1 98 ? 3.52 -18.203 -1.557 1 92.62 98 ASP A N 1
ATOM 780 C CA . ASP A 1 98 ? 3.967 -18.312 -0.171 1 92.62 98 ASP A CA 1
ATOM 781 C C . ASP A 1 98 ? 4.539 -19.688 0.117 1 92.62 98 ASP A C 1
ATOM 783 O O . ASP A 1 98 ? 5.469 -19.828 0.914 1 92.62 98 ASP A O 1
ATOM 787 N N . ALA A 1 99 ? 3.977 -20.781 -0.516 1 84.19 99 ALA A N 1
ATOM 788 C CA . ALA A 1 99 ? 4.379 -22.172 -0.3 1 84.19 99 ALA A CA 1
ATOM 789 C C . ALA A 1 99 ? 5.691 -22.469 -1.019 1 84.19 99 ALA A C 1
ATOM 791 O O . ALA A 1 99 ? 6.371 -23.453 -0.692 1 84.19 99 ALA A O 1
ATOM 792 N N . GLU A 1 100 ? 6.055 -21.656 -1.932 1 73.75 100 GLU A N 1
ATOM 793 C CA . GLU A 1 100 ? 7.281 -21.906 -2.682 1 73.75 100 GLU A CA 1
ATOM 794 C C . GLU A 1 100 ? 8.492 -21.312 -1.974 1 73.75 100 GLU A C 1
ATOM 796 O O . GLU A 1 100 ? 9.555 -21.922 -1.925 1 73.75 100 GLU A O 1
ATOM 801 N N . MET B 1 1 ? 19.484 15.57 17.031 1 67.06 1 MET B N 1
ATOM 802 C CA . MET B 1 1 ? 19.047 14.195 16.812 1 67.06 1 MET B CA 1
ATOM 803 C C . MET B 1 1 ? 17.625 14.156 16.25 1 67.06 1 MET B C 1
ATOM 805 O O . MET B 1 1 ? 16.797 15 16.578 1 67.06 1 MET B O 1
ATOM 809 N N . SER B 1 2 ? 17.328 13.484 15.148 1 83.69 2 SER B N 1
ATOM 810 C CA . SER B 1 2 ? 15.984 13.461 14.586 1 83.69 2 SER B CA 1
ATOM 811 C C . SER B 1 2 ? 14.961 13.039 15.641 1 83.69 2 SER B C 1
ATOM 813 O O . SER B 1 2 ? 15.281 12.289 16.562 1 83.69 2 SER B O 1
ATOM 815 N N . ASP B 1 3 ? 13.875 13.648 15.789 1 94.56 3 ASP B N 1
ATOM 816 C CA . ASP B 1 3 ? 12.781 13.359 16.719 1 94.56 3 ASP B CA 1
ATOM 817 C C . ASP B 1 3 ? 12.18 11.984 16.438 1 94.56 3 ASP B C 1
ATOM 819 O O . ASP B 1 3 ? 11.602 11.758 15.383 1 94.56 3 ASP B O 1
ATOM 823 N N . PRO B 1 4 ? 12.406 10.992 17.422 1 95 4 PRO B N 1
ATOM 824 C CA . PRO B 1 4 ? 11.891 9.633 17.203 1 95 4 PRO B CA 1
ATOM 825 C C . PRO B 1 4 ? 10.383 9.609 16.984 1 95 4 PRO B C 1
ATOM 827 O O . PRO B 1 4 ? 9.859 8.641 16.438 1 95 4 PRO B O 1
ATOM 830 N N . ARG B 1 5 ? 9.633 10.586 17.438 1 95.25 5 ARG B N 1
ATOM 831 C CA . ARG B 1 5 ? 8.188 10.672 17.266 1 95.25 5 ARG B CA 1
ATOM 832 C C . ARG B 1 5 ? 7.816 10.852 15.797 1 95.25 5 ARG B C 1
ATOM 834 O O . ARG B 1 5 ? 6.688 10.57 15.391 1 95.25 5 ARG B O 1
ATOM 841 N N . THR B 1 6 ? 8.734 11.336 15.023 1 97.06 6 THR B N 1
ATOM 842 C CA . THR B 1 6 ? 8.461 11.602 13.617 1 97.06 6 THR B CA 1
ATOM 843 C C . THR B 1 6 ? 9.469 10.875 12.727 1 97.06 6 THR B C 1
ATOM 845 O O . THR B 1 6 ? 9.891 11.398 11.695 1 97.06 6 THR B O 1
ATOM 848 N N . GLN B 1 7 ? 9.977 9.766 13.141 1 96.75 7 GLN B N 1
ATOM 849 C CA . GLN B 1 7 ? 10.812 8.844 12.383 1 96.75 7 GLN B CA 1
ATOM 850 C C . GLN B 1 7 ? 10.086 7.523 12.133 1 96.75 7 GLN B C 1
ATOM 852 O O . GLN B 1 7 ? 10.078 6.637 12.992 1 96.75 7 GLN B O 1
ATOM 857 N N . PRO B 1 8 ? 9.508 7.445 10.992 1 97.75 8 PRO B N 1
ATOM 858 C CA . PRO B 1 8 ? 8.766 6.207 10.734 1 97.75 8 PRO B CA 1
ATOM 859 C C . PRO B 1 8 ? 9.68 4.988 10.609 1 97.75 8 PRO B C 1
ATOM 861 O O . PRO B 1 8 ? 10.773 5.082 10.039 1 97.75 8 PRO B O 1
ATOM 864 N N . LEU B 1 9 ? 9.32 3.852 11.195 1 98.06 9 LEU B N 1
ATOM 865 C CA . LEU B 1 9 ? 10 2.568 11.031 1 98.06 9 LEU B CA 1
ATOM 866 C C . LEU B 1 9 ? 9.328 1.738 9.938 1 98.06 9 LEU B C 1
ATOM 868 O O . LEU B 1 9 ? 9.984 0.929 9.281 1 98.06 9 LEU B O 1
ATOM 872 N N . GLU B 1 10 ? 8.023 1.914 9.82 1 98.06 10 GLU B N 1
ATOM 873 C CA . GLU B 1 10 ? 7.289 1.211 8.773 1 98.06 10 GLU B CA 1
ATOM 874 C C . GLU B 1 10 ? 6 1.942 8.414 1 98.06 10 GLU B C 1
ATOM 876 O O . GLU B 1 10 ? 5.367 2.555 9.281 1 98.06 10 GLU B O 1
ATOM 881 N N . ILE B 1 11 ? 5.672 1.931 7.141 1 97.81 11 ILE B N 1
ATOM 882 C CA . ILE B 1 11 ? 4.406 2.441 6.625 1 97.81 11 ILE B CA 1
ATOM 883 C C . ILE B 1 11 ? 3.609 1.302 5.992 1 97.81 11 ILE B C 1
ATOM 885 O O . ILE B 1 11 ? 4.09 0.642 5.066 1 97.81 11 ILE B O 1
ATOM 889 N N . ARG B 1 12 ? 2.367 1.103 6.496 1 97.75 12 ARG B N 1
ATOM 890 C CA . ARG B 1 12 ? 1.572 -0.041 6.062 1 97.75 12 ARG B CA 1
ATOM 891 C C . ARG B 1 12 ? 0.167 0.392 5.66 1 97.75 12 ARG B C 1
ATOM 893 O O . ARG B 1 12 ? -0.724 0.496 6.504 1 97.75 12 ARG B O 1
ATOM 900 N N . PRO B 1 13 ? -0.034 0.554 4.383 1 98 13 PRO B N 1
ATOM 901 C CA . PRO B 1 13 ? -1.438 0.636 3.973 1 98 13 PRO B CA 1
ATOM 902 C C . PRO B 1 13 ? -2.168 -0.699 4.102 1 98 13 PRO B C 1
ATOM 904 O O . PRO B 1 13 ? -1.682 -1.723 3.615 1 98 13 PRO B O 1
ATOM 907 N N . LEU B 1 14 ? -3.262 -0.703 4.82 1 97.69 14 LEU B N 1
ATOM 908 C CA . LEU B 1 14 ? -4.168 -1.842 4.902 1 97.69 14 LEU B CA 1
ATOM 909 C C . LEU B 1 14 ? -5.305 -1.708 3.895 1 97.69 14 LEU B C 1
ATOM 911 O O . LEU B 1 14 ? -6.172 -0.843 4.043 1 97.69 14 LEU B O 1
ATOM 915 N N . MET B 1 15 ? -5.289 -2.588 2.967 1 96.19 15 MET B N 1
ATOM 916 C CA . MET B 1 15 ? -6.055 -2.342 1.746 1 96.19 15 MET B CA 1
ATOM 917 C C . MET B 1 15 ? -7.527 -2.664 1.953 1 96.19 15 MET B C 1
ATOM 919 O O . MET B 1 15 ? -8.398 -2.031 1.35 1 96.19 15 MET B O 1
ATOM 923 N N . ILE B 1 16 ? -7.84 -3.662 2.738 1 94.88 16 ILE B N 1
ATOM 924 C CA . ILE B 1 16 ? -9.234 -4.035 2.941 1 94.88 16 ILE B CA 1
ATOM 925 C C . ILE B 1 16 ? -9.859 -3.139 4.012 1 94.88 16 ILE B C 1
ATOM 927 O O . ILE B 1 16 ? -10.938 -2.586 3.811 1 94.88 16 ILE B O 1
ATOM 931 N N . SER B 1 17 ? -9.164 -2.84 5.07 1 96.69 17 SER B N 1
ATOM 932 C CA . SER B 1 17 ? -9.695 -2.023 6.156 1 96.69 17 SER B CA 1
ATOM 933 C C . SER B 1 17 ? -9.594 -0.537 5.832 1 96.69 17 SER B C 1
ATOM 935 O O . SER B 1 17 ? -10.203 0.294 6.512 1 96.69 17 SER B O 1
ATOM 937 N N . ARG B 1 18 ? -8.898 -0.177 4.875 1 96.69 18 ARG B N 1
ATOM 938 C CA . ARG B 1 18 ? -8.734 1.191 4.398 1 96.69 18 ARG B CA 1
ATOM 939 C C . ARG B 1 18 ? -8.141 2.084 5.48 1 96.69 18 ARG B C 1
ATOM 941 O O . ARG B 1 18 ? -8.68 3.15 5.781 1 96.69 18 ARG B O 1
ATOM 948 N N . VAL B 1 19 ? -7.066 1.603 5.969 1 97.69 19 VAL B N 1
ATOM 949 C CA . VAL B 1 19 ? -6.316 2.293 7.008 1 97.69 19 VAL B CA 1
ATOM 950 C C . VAL B 1 19 ? -4.828 2.285 6.664 1 97.69 19 VAL B C 1
ATOM 952 O O . VAL B 1 19 ? -4.324 1.322 6.078 1 97.69 19 VAL B O 1
ATOM 955 N N . MET B 1 20 ? -4.148 3.383 7.008 1 98.25 20 MET B N 1
ATOM 956 C CA . MET B 1 20 ? -2.688 3.398 6.973 1 98.25 20 MET B 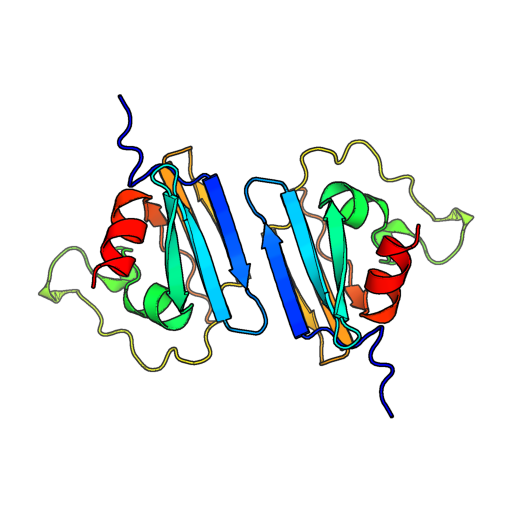CA 1
ATOM 957 C C . MET B 1 20 ? -2.109 3.332 8.383 1 98.25 20 MET B C 1
ATOM 959 O O . MET B 1 20 ? -2.375 4.207 9.211 1 98.25 20 MET B O 1
ATOM 963 N N . GLU B 1 21 ? -1.343 2.35 8.602 1 98.5 21 GLU B N 1
ATOM 964 C CA . GLU B 1 21 ? -0.58 2.295 9.844 1 98.5 21 GLU B CA 1
ATOM 965 C C . GLU B 1 21 ? 0.843 2.809 9.648 1 98.5 21 GLU B C 1
ATOM 967 O O . GLU B 1 21 ? 1.477 2.514 8.633 1 98.5 21 GLU B O 1
ATOM 972 N N . VAL B 1 22 ? 1.28 3.562 10.57 1 98.38 22 VAL B N 1
ATOM 973 C CA . VAL B 1 22 ? 2.668 4.012 10.609 1 98.38 22 VAL B CA 1
ATOM 974 C C . VAL B 1 22 ? 3.291 3.641 11.953 1 98.38 22 VAL B C 1
ATOM 976 O O . VAL B 1 22 ? 2.807 4.059 13.008 1 98.38 22 VAL B O 1
ATOM 979 N N . ASP B 1 23 ? 4.301 2.838 11.914 1 98.56 23 ASP B N 1
ATOM 980 C CA . ASP B 1 23 ? 5.102 2.551 13.102 1 98.56 23 ASP B CA 1
ATOM 981 C C . ASP B 1 23 ? 6.227 3.57 13.266 1 98.56 23 ASP B C 1
ATOM 983 O O . ASP B 1 23 ? 7.043 3.75 12.367 1 98.56 23 ASP B O 1
ATOM 987 N N . TRP B 1 24 ? 6.227 4.156 14.453 1 98.12 24 TRP B N 1
ATOM 988 C CA . TRP B 1 24 ? 7.215 5.199 14.711 1 98.12 24 TRP B CA 1
ATOM 989 C C . TRP B 1 24 ? 8.344 4.672 15.594 1 98.12 24 TRP B C 1
ATOM 991 O O . TRP B 1 24 ? 8.156 3.711 16.344 1 98.12 24 TRP B O 1
ATOM 1001 N N . ALA B 1 25 ? 9.453 5.387 15.531 1 98 25 ALA B N 1
ATOM 1002 C CA . ALA B 1 25 ? 10.648 4.977 16.266 1 98 25 ALA B CA 1
ATOM 1003 C C . ALA B 1 25 ? 10.445 5.121 17.766 1 98 25 ALA B C 1
ATOM 1005 O O . ALA B 1 25 ? 11.172 4.508 18.562 1 98 25 ALA B O 1
ATOM 1006 N N . ASP B 1 26 ? 9.539 5.941 18.219 1 97.88 26 ASP B N 1
ATOM 1007 C CA . ASP B 1 26 ? 9.305 6.113 19.656 1 97.88 26 ASP B CA 1
ATOM 1008 C C . ASP B 1 26 ? 8.43 4.988 20.203 1 97.88 26 ASP B C 1
ATOM 1010 O O . ASP B 1 26 ? 8.102 4.98 21.391 1 97.88 26 ASP B O 1
ATOM 1014 N N . GLY B 1 27 ? 7.969 4.172 19.344 1 98 27 GLY B N 1
ATOM 1015 C CA . GLY B 1 27 ? 7.191 3.021 19.766 1 98 27 GLY B CA 1
ATOM 1016 C C . GLY B 1 27 ? 5.703 3.184 19.531 1 98 27 GLY B C 1
ATOM 1017 O O . GLY B 1 27 ? 4.938 2.232 19.688 1 98 27 GLY B O 1
ATOM 1018 N N . HIS B 1 28 ? 5.316 4.258 19.125 1 97.62 28 HIS B N 1
ATOM 1019 C CA . HIS B 1 28 ? 3.918 4.547 18.828 1 97.62 28 HIS B CA 1
ATOM 1020 C C . HIS B 1 28 ? 3.529 4.051 17.453 1 97.62 28 HIS B C 1
ATOM 1022 O O . HIS B 1 28 ? 4.363 4.012 16.531 1 97.62 28 HIS B O 1
ATOM 1028 N N . THR B 1 29 ? 2.289 3.623 17.281 1 98.31 29 THR B N 1
ATOM 1029 C CA . THR B 1 29 ? 1.72 3.301 15.977 1 98.31 29 THR B CA 1
ATOM 1030 C C . THR B 1 29 ? 0.504 4.176 15.688 1 98.31 29 THR B C 1
ATOM 1032 O O . THR B 1 29 ? -0.459 4.188 16.453 1 98.31 29 THR B O 1
ATOM 1035 N N . SER B 1 30 ? 0.628 4.961 14.664 1 98.38 30 SER B N 1
ATOM 1036 C CA . SER B 1 30 ? -0.524 5.719 14.188 1 98.38 30 SER B CA 1
ATOM 1037 C C . SER B 1 30 ? -1.427 4.855 13.312 1 98.38 30 SER B C 1
ATOM 1039 O O . SER B 1 30 ? -0.942 4.031 12.531 1 98.38 30 SER B O 1
ATOM 1041 N N . ARG B 1 31 ? -2.693 5.062 13.453 1 98.19 31 ARG B N 1
ATOM 1042 C CA . ARG B 1 31 ? -3.709 4.461 12.594 1 98.19 31 ARG B CA 1
ATOM 1043 C C . ARG B 1 31 ? -4.633 5.523 12.008 1 98.19 31 ARG B C 1
ATOM 1045 O O . ARG B 1 31 ? -5.477 6.078 12.719 1 98.19 31 ARG B O 1
ATOM 1052 N N . LEU B 1 32 ? -4.461 5.793 10.68 1 98.3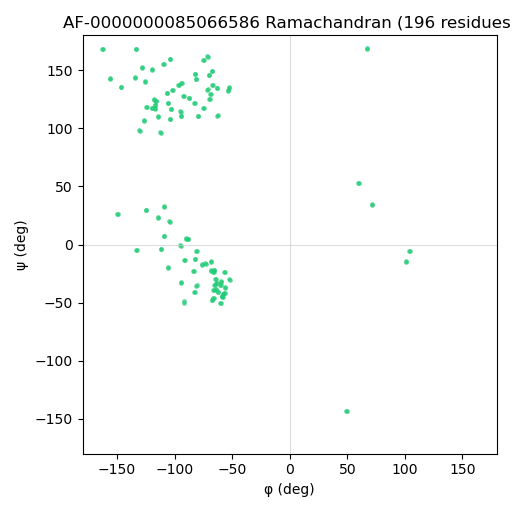8 32 LEU B N 1
ATOM 1053 C CA . LEU B 1 32 ? -5.191 6.848 9.992 1 98.38 32 LEU B CA 1
ATOM 1054 C C . LEU B 1 32 ? -6.055 6.266 8.875 1 98.38 32 LEU B C 1
ATOM 1056 O O . LEU B 1 32 ? -5.551 5.562 7.996 1 98.38 32 LEU B O 1
ATOM 1060 N N . THR B 1 33 ? -7.359 6.566 8.906 1 97.81 33 THR B N 1
ATOM 1061 C CA . THR B 1 33 ? -8.188 6.07 7.809 1 97.81 33 THR B CA 1
ATOM 1062 C C . THR B 1 33 ? -7.82 6.766 6.5 1 97.81 33 THR B C 1
ATOM 1064 O O . THR B 1 33 ? -7.359 7.906 6.508 1 97.81 33 THR B O 1
ATOM 1067 N N . PHE B 1 34 ? -7.988 6.016 5.414 1 98 34 PHE B N 1
ATOM 1068 C CA . PHE B 1 34 ? -7.77 6.625 4.109 1 98 34 PHE B CA 1
ATOM 1069 C C . PHE B 1 34 ? -8.641 7.859 3.934 1 98 34 PHE B C 1
ATOM 1071 O O . PHE B 1 34 ? -8.203 8.859 3.367 1 98 34 PHE B O 1
ATOM 1078 N N . GLU B 1 35 ? -9.859 7.824 4.453 1 97.88 35 GLU B N 1
ATOM 1079 C CA . GLU B 1 35 ? -10.742 8.992 4.418 1 97.88 35 GLU B CA 1
ATOM 1080 C C . GLU B 1 35 ? -10.117 10.172 5.156 1 97.88 35 GLU B C 1
ATOM 1082 O O . GLU B 1 35 ? -10.102 11.289 4.641 1 97.88 35 GLU B O 1
ATOM 1087 N N . HIS B 1 36 ? -9.664 9.93 6.371 1 97.38 36 HIS B N 1
ATOM 1088 C CA . HIS B 1 36 ? -9.07 11.008 7.156 1 97.38 36 HIS B CA 1
ATOM 1089 C C . HIS B 1 36 ? -7.887 11.633 6.426 1 97.38 36 HIS B C 1
ATOM 1091 O O . HIS B 1 36 ? -7.762 12.859 6.379 1 97.38 36 HIS B O 1
ATOM 1097 N N . LEU B 1 37 ? -7.086 10.812 5.848 1 98 37 LEU B N 1
ATOM 1098 C CA . LEU B 1 37 ? -5.945 11.305 5.082 1 98 37 LEU B CA 1
ATOM 1099 C C . LEU B 1 37 ? -6.406 12.148 3.896 1 98 37 LEU B C 1
ATOM 1101 O O . LEU B 1 37 ? -5.844 13.211 3.629 1 98 37 LEU B O 1
ATOM 1105 N N . ARG B 1 38 ? -7.449 11.688 3.256 1 97.81 38 ARG B N 1
ATOM 1106 C CA . ARG B 1 38 ? -7.965 12.406 2.098 1 97.81 38 ARG B CA 1
ATOM 1107 C C . ARG B 1 38 ? -8.57 13.75 2.51 1 97.81 38 ARG B C 1
ATOM 1109 O O . ARG B 1 38 ? -8.297 14.773 1.884 1 97.81 38 ARG B O 1
ATOM 1116 N N . VAL B 1 39 ? -9.383 13.758 3.514 1 96.62 39 VAL B N 1
ATOM 1117 C CA . VAL B 1 39 ? -10.062 14.953 3.984 1 96.62 39 VAL B CA 1
ATOM 1118 C C . VAL B 1 39 ? -9.047 15.961 4.508 1 96.62 39 VAL B C 1
ATOM 1120 O O . VAL B 1 39 ? -9.211 17.172 4.332 1 96.62 39 VAL B O 1
ATOM 1123 N N . GLU B 1 40 ? -7.949 15.484 5.02 1 96.12 40 GLU B N 1
ATOM 1124 C CA . GLU B 1 40 ? -6.945 16.359 5.629 1 96.12 40 GLU B CA 1
ATOM 1125 C C . GLU B 1 40 ? -5.742 16.531 4.707 1 96.12 40 GLU B C 1
ATOM 1127 O O . GLU B 1 40 ? -4.645 16.844 5.172 1 96.12 40 GLU B O 1
ATOM 1132 N N . CYS B 1 41 ? -5.941 16.266 3.467 1 97.38 41 CYS B N 1
ATOM 1133 C CA . CYS B 1 41 ? -4.844 16.422 2.518 1 97.38 41 CYS B CA 1
ATOM 1134 C C . CYS B 1 41 ? -4.242 17.828 2.607 1 97.38 41 CYS B C 1
ATOM 1136 O O . CYS B 1 41 ? -4.961 18.828 2.537 1 97.38 41 CYS B O 1
ATOM 1138 N N . PRO B 1 42 ? -2.916 17.906 2.678 1 95.81 42 PRO B N 1
ATOM 1139 C CA . PRO B 1 42 ? -2.27 19.203 2.941 1 95.81 42 PRO B CA 1
ATOM 1140 C C . PRO B 1 42 ? -1.956 19.969 1.662 1 95.81 42 PRO B C 1
ATOM 1142 O O . PRO B 1 42 ? -1.372 21.062 1.721 1 95.81 42 PRO B O 1
ATOM 1145 N N . CYS B 1 43 ? -2.33 19.531 0.578 1 95.88 43 CYS B N 1
ATOM 1146 C CA . CYS B 1 43 ? -1.874 20.156 -0.662 1 95.88 43 CYS B CA 1
ATOM 1147 C C . CYS B 1 43 ? -2.582 21.484 -0.9 1 95.88 43 CYS B C 1
ATOM 1149 O O . CYS B 1 43 ? -3.602 21.766 -0.27 1 95.88 43 CYS B O 1
ATOM 1151 N N . ALA B 1 44 ? -1.937 22.281 -1.708 1 92.44 44 ALA B N 1
ATOM 1152 C CA . ALA B 1 44 ? -2.463 23.625 -2.002 1 92.44 44 ALA B CA 1
ATOM 1153 C C . ALA B 1 44 ? -3.848 23.531 -2.641 1 92.44 44 ALA B C 1
ATOM 1155 O O . ALA B 1 44 ? -4.68 24.422 -2.455 1 92.44 44 ALA B O 1
ATOM 1156 N N . GLU B 1 45 ? -4.094 22.453 -3.408 1 91.75 45 GLU B N 1
ATOM 1157 C CA . GLU B 1 45 ? -5.395 22.281 -4.047 1 91.75 45 GLU B CA 1
ATOM 1158 C C . GLU B 1 45 ? -6.5 22.109 -3.006 1 91.75 45 GLU B C 1
ATOM 1160 O O . GLU B 1 45 ? -7.621 22.578 -3.205 1 91.75 45 GLU B O 1
ATOM 1165 N N . CYS B 1 46 ? -6.219 21.516 -1.931 1 92.88 46 CYS B N 1
ATOM 1166 C CA . CYS B 1 46 ? -7.195 21.25 -0.877 1 92.88 46 CYS B CA 1
ATOM 1167 C C . CYS B 1 46 ? -7.211 22.375 0.145 1 92.88 46 CYS B C 1
ATOM 1169 O O . CYS B 1 46 ? -8.281 22.875 0.513 1 92.88 46 CYS B O 1
ATOM 1171 N N . LYS B 1 47 ? -6.082 22.781 0.624 1 90.56 47 LYS B N 1
ATOM 1172 C CA . LYS B 1 47 ? -5.996 23.734 1.722 1 90.56 47 LYS B CA 1
ATOM 1173 C C . LYS B 1 47 ? -5.906 25.172 1.196 1 90.56 47 LYS B C 1
ATOM 1175 O O . LYS B 1 47 ? -6.168 26.125 1.932 1 90.56 47 LYS B O 1
ATOM 1180 N N . GLY B 1 48 ? -5.66 25.344 -0.045 1 85.75 48 GLY B N 1
ATOM 1181 C CA . GLY B 1 48 ? -5.469 26.688 -0.577 1 85.75 48 GLY B CA 1
ATOM 1182 C C . GLY B 1 48 ? -4.211 27.359 -0.059 1 85.75 48 GLY B C 1
ATOM 1183 O O . GLY B 1 48 ? -3.496 26.797 0.773 1 85.75 48 GLY B O 1
ATOM 1184 N N . HIS B 1 49 ? -3.887 28.469 -0.704 1 84.12 49 HIS B N 1
ATOM 1185 C CA . HIS B 1 49 ? -2.777 29.281 -0.236 1 84.12 49 HIS B CA 1
ATOM 1186 C C . HIS B 1 49 ? -3.219 30.219 0.887 1 84.12 49 HIS B C 1
ATOM 1188 O O . HIS B 1 49 ? -2.385 30.734 1.638 1 84.12 49 HIS B O 1
ATOM 1194 N N . THR B 1 50 ? -4.496 30.469 0.897 1 84.19 50 THR B N 1
ATOM 1195 C CA . THR B 1 50 ? -5.125 31.266 1.948 1 84.19 50 THR B CA 1
ATOM 1196 C C . THR B 1 50 ? -6.324 30.531 2.535 1 84.19 50 THR B C 1
ATOM 1198 O O . THR B 1 50 ? -6.875 29.625 1.898 1 84.19 50 THR B O 1
ATOM 1201 N N . PRO B 1 51 ? -6.633 30.812 3.795 1 81.81 51 PRO B N 1
ATOM 1202 C CA . PRO B 1 51 ? -7.766 30.125 4.422 1 81.81 51 PRO B CA 1
ATOM 1203 C C . PRO B 1 51 ? -9.047 30.219 3.594 1 81.81 51 PRO B C 1
ATOM 1205 O O . PRO B 1 51 ? -9.859 29.281 3.6 1 81.81 51 PRO B O 1
ATOM 1208 N N . ASP B 1 52 ? -9.172 31.266 2.902 1 84.12 52 ASP B N 1
ATOM 1209 C CA . ASP B 1 52 ? -10.383 31.469 2.109 1 84.12 52 ASP B CA 1
ATOM 1210 C C . ASP B 1 52 ? -10.398 30.547 0.891 1 84.12 52 ASP B C 1
ATOM 1212 O O . ASP B 1 52 ? -11.445 30.328 0.285 1 84.12 52 ASP B O 1
ATOM 1216 N N . GLN B 1 53 ? -9.273 30.031 0.582 1 81.81 53 GLN B N 1
ATOM 1217 C CA . GLN B 1 53 ? -9.156 29.203 -0.607 1 81.81 53 GLN B CA 1
ATOM 1218 C C . GLN B 1 53 ? -9.305 27.719 -0.256 1 81.81 53 GLN B C 1
ATOM 1220 O O . GLN B 1 53 ? -9.383 26.875 -1.145 1 81.81 53 GLN B O 1
ATOM 1225 N N . ALA B 1 54 ? -9.5 27.531 1.028 1 83 54 ALA B N 1
ATOM 1226 C CA . ALA B 1 54 ? -9.586 26.141 1.462 1 83 54 ALA B CA 1
ATOM 1227 C C . ALA B 1 54 ? -10.898 25.5 1.012 1 83 54 ALA B C 1
ATOM 1229 O O . ALA B 1 54 ? -11.953 26.125 1.077 1 83 54 ALA B O 1
ATOM 1230 N N . GLN B 1 55 ? -10.742 24.281 0.455 1 85.69 55 GLN B N 1
ATOM 1231 C CA . GLN B 1 55 ? -11.914 23.516 0.049 1 85.69 55 GLN B CA 1
ATOM 1232 C C . GLN B 1 55 ? -12.352 22.562 1.155 1 85.69 55 GLN B C 1
ATOM 1234 O O . GLN B 1 55 ? -11.523 22.047 1.904 1 85.69 55 GLN B O 1
ATOM 1239 N N . ILE B 1 56 ? -13.617 22.562 1.243 1 84.94 56 ILE B N 1
ATOM 1240 C CA . ILE B 1 56 ? -14.148 21.562 2.152 1 84.94 56 ILE B CA 1
ATOM 1241 C C . ILE B 1 56 ? -14.172 20.203 1.453 1 84.94 56 ILE B C 1
ATOM 1243 O O . ILE B 1 56 ? -14.859 20.031 0.441 1 84.94 56 ILE B O 1
ATOM 1247 N N . VAL B 1 57 ? -13.375 19.297 1.842 1 90.69 57 VAL B N 1
ATOM 1248 C CA . VAL B 1 57 ? -13.305 17.938 1.3 1 90.69 57 VAL B CA 1
ATOM 1249 C C . VAL B 1 57 ? -14.156 17 2.15 1 90.69 57 VAL B C 1
ATOM 1251 O O . VAL B 1 57 ? -13.836 16.734 3.312 1 90.69 57 VAL B O 1
ATOM 1254 N N . THR B 1 58 ? -15.273 16.547 1.53 1 90.88 58 THR B N 1
ATOM 1255 C CA . THR B 1 58 ? -16.188 15.688 2.275 1 90.88 58 THR B CA 1
ATOM 1256 C C . THR B 1 58 ? -16.594 14.484 1.43 1 90.88 58 THR B C 1
ATOM 1258 O O . THR B 1 58 ? -16.328 14.445 0.227 1 90.88 58 THR B O 1
ATOM 1261 N N . GLY B 1 59 ? -17.188 13.555 2.041 1 91.88 59 GLY B N 1
ATOM 1262 C CA . GLY B 1 59 ? -17.766 12.43 1.327 1 91.88 59 GLY B CA 1
ATOM 1263 C C . GLY B 1 59 ? -16.719 11.477 0.767 1 91.88 59 GLY B C 1
ATOM 1264 O O . GLY B 1 59 ? -16.906 10.922 -0.316 1 91.88 59 GLY B O 1
ATOM 1265 N N . LYS B 1 60 ? -15.617 11.312 1.474 1 95.06 60 LYS B N 1
ATOM 1266 C CA . LYS B 1 60 ? -14.523 10.492 0.964 1 95.06 60 LYS B CA 1
ATOM 1267 C C . LYS B 1 60 ? -14.414 9.188 1.744 1 95.06 60 LYS B C 1
ATOM 1269 O O . LYS B 1 60 ? -13.32 8.633 1.887 1 95.06 60 LYS B O 1
ATOM 1274 N N . GLU B 1 61 ? -15.5 8.664 2.201 1 94.5 61 GLU B N 1
ATOM 1275 C CA . GLU B 1 61 ? -15.523 7.488 3.064 1 94.5 61 GLU B CA 1
ATOM 1276 C C . GLU B 1 61 ? -15.039 6.246 2.324 1 94.5 61 GLU B C 1
ATOM 1278 O O . GLU B 1 61 ? -14.547 5.301 2.941 1 94.5 61 GLU B O 1
ATOM 1283 N N . HIS B 1 62 ? -15.133 6.25 1.018 1 93.94 62 HIS B N 1
ATOM 1284 C CA . HIS B 1 62 ? -14.82 5.039 0.27 1 93.94 62 HIS B CA 1
ATOM 1285 C C . HIS B 1 62 ? -13.508 5.188 -0.501 1 93.94 62 HIS B C 1
ATOM 1287 O O . HIS B 1 62 ? -13.156 4.32 -1.302 1 93.94 62 HIS B O 1
ATOM 1293 N N . VAL B 1 63 ? -12.867 6.254 -0.241 1 96.75 63 VAL B N 1
ATOM 1294 C CA . VAL B 1 63 ? -11.617 6.488 -0.955 1 96.75 63 VAL B CA 1
ATOM 1295 C C . VAL B 1 63 ? -10.555 5.504 -0.468 1 96.75 63 VAL B C 1
ATOM 1297 O O . VAL B 1 63 ? -10.547 5.117 0.703 1 96.75 63 VAL B O 1
ATOM 1300 N N . SER B 1 64 ? -9.727 5.125 -1.381 1 96.06 64 SER B N 1
ATOM 1301 C CA . SER B 1 64 ? -8.578 4.293 -1.057 1 96.06 64 SER B CA 1
ATOM 1302 C C . SER B 1 64 ? -7.27 4.992 -1.414 1 96.06 64 SER B C 1
ATOM 1304 O O . SER B 1 64 ? -7.246 5.867 -2.283 1 96.06 64 SER B O 1
ATOM 1306 N N . VAL B 1 65 ? -6.25 4.656 -0.672 1 96.88 65 VAL B N 1
ATOM 1307 C CA . VAL B 1 65 ? -4.902 4.992 -1.128 1 96.88 65 VAL B CA 1
ATOM 1308 C C . VAL B 1 65 ? -4.414 3.936 -2.117 1 96.88 65 VAL B C 1
ATOM 1310 O O . VAL B 1 65 ? -4.32 2.754 -1.777 1 96.88 65 VAL B O 1
ATOM 1313 N N . VAL B 1 66 ? -4.078 4.395 -3.32 1 93.19 66 VAL B N 1
ATOM 1314 C CA . VAL B 1 66 ? -3.746 3.424 -4.359 1 93.19 66 VAL B CA 1
ATOM 1315 C C . VAL B 1 66 ? -2.238 3.42 -4.598 1 93.19 66 VAL B C 1
ATOM 1317 O O . VAL B 1 66 ? -1.701 2.484 -5.195 1 93.19 66 VAL B O 1
ATOM 1320 N N . GLU B 1 67 ? -1.589 4.465 -4.199 1 94 67 GLU B N 1
ATOM 1321 C CA . GLU B 1 67 ? -0.14 4.562 -4.34 1 94 67 GLU B CA 1
ATOM 1322 C C . GLU B 1 67 ? 0.477 5.352 -3.191 1 94 67 GLU B C 1
ATOM 1324 O O . GLU B 1 67 ? -0.078 6.367 -2.76 1 94 67 GLU B O 1
ATOM 1329 N N . VAL B 1 68 ? 1.537 4.863 -2.67 1 95.38 68 VAL B N 1
ATOM 1330 C CA . VAL B 1 68 ? 2.375 5.566 -1.704 1 95.38 68 VAL B CA 1
ATOM 1331 C C . VAL B 1 68 ? 3.766 5.789 -2.293 1 95.38 68 VAL B C 1
ATOM 1333 O O . VAL B 1 68 ? 4.496 4.832 -2.559 1 95.38 68 VAL B O 1
ATOM 1336 N N . VAL B 1 69 ? 4.094 7.059 -2.438 1 93.19 69 VAL B N 1
ATOM 1337 C CA . VAL B 1 69 ? 5.348 7.398 -3.104 1 93.19 69 VAL B CA 1
ATOM 1338 C C . VAL B 1 69 ? 6.27 8.125 -2.129 1 93.19 69 VAL B C 1
ATOM 1340 O O . VAL B 1 69 ? 5.938 9.203 -1.639 1 93.19 69 VAL B O 1
ATOM 1343 N N . PRO B 1 70 ? 7.406 7.551 -1.899 1 92.81 70 PRO B N 1
ATOM 1344 C CA . PRO B 1 70 ? 8.352 8.289 -1.058 1 92.81 70 PRO B CA 1
ATOM 1345 C C . PRO B 1 70 ? 8.789 9.609 -1.685 1 92.81 70 PRO B C 1
ATOM 1347 O O . PRO B 1 70 ? 8.984 9.688 -2.9 1 92.81 70 PRO B O 1
ATOM 1350 N N . VAL B 1 71 ? 8.789 10.578 -0.931 1 95.56 71 VAL B N 1
ATOM 1351 C CA . VAL B 1 71 ? 9.336 11.875 -1.315 1 95.56 71 VAL B CA 1
ATOM 1352 C C . VAL B 1 71 ? 10.555 12.203 -0.451 1 95.56 71 VAL B C 1
ATOM 1354 O O . VAL B 1 71 ? 10.414 12.555 0.722 1 95.56 71 VAL B O 1
ATOM 1357 N N . GLY B 1 72 ? 11.727 12.164 -1.133 1 93.5 72 GLY B N 1
ATOM 1358 C CA . GLY B 1 72 ? 12.906 12.289 -0.287 1 93.5 72 GLY B CA 1
ATOM 1359 C C . GLY B 1 72 ? 12.891 11.344 0.9 1 93.5 72 GLY B C 1
ATOM 1360 O O . GLY B 1 72 ? 12.555 10.164 0.759 1 93.5 72 GLY B O 1
ATOM 1361 N N . HIS B 1 73 ? 13.375 11.766 2.012 1 93.88 73 HIS B N 1
ATOM 1362 C CA . HIS B 1 73 ? 13.406 10.984 3.242 1 93.88 73 HIS B CA 1
ATOM 1363 C C . HIS B 1 73 ? 12.523 11.609 4.316 1 93.88 73 HIS B C 1
ATOM 1365 O O . HIS B 1 73 ? 12.711 11.359 5.508 1 93.88 73 HIS B O 1
ATOM 1371 N N . TYR B 1 74 ? 11.555 12.414 3.84 1 96.81 74 TYR B N 1
ATOM 1372 C CA . TYR B 1 74 ? 10.883 13.203 4.867 1 96.81 74 TYR B CA 1
ATOM 1373 C C . TYR B 1 74 ? 9.367 13.125 4.703 1 96.81 74 TYR B C 1
ATOM 1375 O O . TYR B 1 74 ? 8.617 13.68 5.508 1 96.81 74 TYR B O 1
ATOM 1383 N N . ALA B 1 75 ? 8.93 12.461 3.637 1 97.94 75 ALA B N 1
ATOM 1384 C CA . ALA B 1 75 ? 7.496 12.516 3.377 1 97.94 75 ALA B CA 1
ATOM 1385 C C . ALA B 1 75 ? 7.07 11.398 2.424 1 97.94 75 ALA B C 1
ATOM 1387 O O . ALA B 1 75 ? 7.91 10.672 1.894 1 97.94 75 ALA B O 1
ATOM 1388 N N . VAL B 1 76 ? 5.75 11.242 2.334 1 97.56 76 VAL B N 1
ATOM 1389 C CA . VAL B 1 76 ? 5.148 10.422 1.288 1 97.56 76 VAL B CA 1
ATOM 1390 C C . VAL B 1 76 ? 4.105 11.234 0.528 1 97.56 76 VAL B C 1
ATOM 1392 O O . VAL B 1 76 ? 3.408 12.07 1.115 1 97.56 76 VAL B O 1
ATOM 1395 N N . GLN B 1 77 ? 4.117 11.016 -0.731 1 97.69 77 GLN B N 1
ATOM 1396 C CA . GLN B 1 77 ? 2.996 11.461 -1.554 1 97.69 77 GLN B CA 1
ATOM 1397 C C . GLN B 1 77 ? 1.949 10.359 -1.699 1 97.69 77 GLN B C 1
ATOM 1399 O O . GLN B 1 77 ? 2.279 9.219 -2.043 1 97.69 77 GLN B O 1
ATOM 1404 N N . LEU B 1 78 ? 0.749 10.68 -1.417 1 97.94 78 LEU B N 1
ATOM 1405 C CA . LEU B 1 78 ? -0.327 9.695 -1.49 1 97.94 78 LEU B CA 1
ATOM 1406 C C . LEU B 1 78 ? -1.218 9.953 -2.701 1 97.94 78 LEU B C 1
ATOM 1408 O O . LEU B 1 78 ? -1.626 11.094 -2.945 1 97.94 78 LEU B O 1
ATOM 1412 N N . HIS B 1 79 ? -1.442 8.891 -3.459 1 97.25 79 HIS B N 1
ATOM 1413 C CA . HIS B 1 79 ? -2.436 8.914 -4.527 1 97.25 79 HIS B CA 1
ATOM 1414 C C . HIS B 1 79 ? -3.721 8.211 -4.094 1 97.25 79 HIS B C 1
ATOM 1416 O O . HIS B 1 79 ? -3.68 7.105 -3.555 1 97.25 79 HIS B O 1
ATOM 1422 N N . PHE B 1 80 ? -4.832 8.859 -4.344 1 97.06 80 PHE B N 1
ATOM 1423 C CA . PHE B 1 80 ? -6.121 8.352 -3.881 1 97.06 80 PHE B CA 1
ATOM 1424 C C . PHE B 1 80 ? -6.957 7.848 -5.051 1 97.06 80 PHE B C 1
ATOM 1426 O O . PHE B 1 80 ? -6.77 8.289 -6.188 1 97.06 80 PHE B O 1
ATOM 1433 N N . SER B 1 81 ? -7.871 6.941 -4.758 1 95.81 81 SER B N 1
ATOM 1434 C CA . SER B 1 81 ? -8.68 6.262 -5.77 1 95.81 81 SER B CA 1
ATOM 1435 C C . SER B 1 81 ? -9.656 7.227 -6.434 1 95.81 81 SER B C 1
ATOM 1437 O O . SER B 1 81 ? -10.234 6.914 -7.473 1 95.81 81 SER B O 1
ATOM 1439 N N . ASP B 1 82 ? -9.852 8.391 -5.82 1 96.25 82 ASP B N 1
ATOM 1440 C CA . ASP B 1 82 ? -10.742 9.375 -6.434 1 96.25 82 ASP B CA 1
ATOM 1441 C C . ASP B 1 82 ? -9.977 10.273 -7.406 1 96.25 82 ASP B C 1
ATOM 1443 O O . ASP B 1 82 ? -10.531 11.25 -7.918 1 96.25 82 ASP B O 1
ATOM 1447 N N . GLY B 1 83 ? -8.711 9.977 -7.602 1 95.12 83 GLY B N 1
ATOM 1448 C CA . GLY B 1 83 ? -7.922 10.688 -8.594 1 95.12 83 GLY B CA 1
ATOM 1449 C C . GLY B 1 83 ? -7.023 11.75 -7.988 1 95.12 83 GLY B C 1
ATOM 1450 O O . GLY B 1 83 ? -6.141 12.281 -8.664 1 95.12 83 GLY B O 1
ATOM 1451 N N . HIS B 1 84 ? -7.211 12.164 -6.746 1 96.88 84 HIS B N 1
ATOM 1452 C CA . HIS B 1 84 ? -6.359 13.148 -6.078 1 96.88 84 HIS B CA 1
ATOM 1453 C C . HIS B 1 84 ? -4.969 12.578 -5.812 1 96.88 84 HIS B C 1
ATOM 1455 O O . HIS B 1 84 ? -4.832 11.508 -5.227 1 96.88 84 HIS B O 1
ATOM 1461 N N . ASN B 1 85 ? -3.949 13.289 -6.188 1 96.75 85 ASN B N 1
ATOM 1462 C CA . ASN B 1 85 ? -2.623 12.688 -6.113 1 96.75 85 ASN B CA 1
ATOM 1463 C C . ASN B 1 85 ? -1.543 13.734 -5.852 1 96.75 85 ASN B C 1
ATOM 1465 O O . ASN B 1 85 ? -0.378 13.531 -6.195 1 96.75 85 ASN B O 1
ATOM 1469 N N . THR B 1 86 ? -1.925 14.812 -5.234 1 96.62 86 THR B N 1
ATOM 1470 C CA . THR B 1 86 ? -0.966 15.906 -5.078 1 96.62 86 THR B CA 1
ATOM 1471 C C . THR B 1 86 ? -0.582 16.078 -3.613 1 96.62 86 THR B C 1
ATOM 1473 O O . THR B 1 86 ? 0.256 16.922 -3.283 1 96.62 86 THR B O 1
ATOM 1476 N N . GLY B 1 87 ? -1.182 15.336 -2.781 1 96.88 87 GLY B N 1
ATOM 1477 C CA . GLY B 1 87 ? -0.922 15.492 -1.358 1 96.88 87 GLY B CA 1
ATOM 1478 C C . GLY B 1 87 ? 0.415 14.922 -0.929 1 96.88 87 GLY B C 1
ATOM 1479 O O . GLY B 1 87 ? 0.645 13.719 -1.048 1 96.88 87 GLY B O 1
ATOM 1480 N N . ILE B 1 88 ? 1.271 15.805 -0.433 1 97.88 88 ILE B N 1
ATOM 1481 C CA . ILE B 1 88 ? 2.527 15.383 0.175 1 97.88 88 ILE B CA 1
ATOM 1482 C C . ILE B 1 88 ? 2.418 15.461 1.696 1 97.88 88 ILE B C 1
ATOM 1484 O O . ILE B 1 88 ? 2.264 16.547 2.256 1 97.88 88 ILE B O 1
ATOM 1488 N N . PHE B 1 89 ? 2.529 14.297 2.393 1 98.44 89 PHE B N 1
ATOM 1489 C CA . PHE B 1 89 ? 2.387 14.172 3.84 1 98.44 89 PHE B CA 1
ATOM 1490 C C . PHE B 1 89 ? 3.748 14 4.504 1 98.44 89 PHE B C 1
ATOM 1492 O O . PHE B 1 89 ? 4.359 12.938 4.406 1 98.44 89 PHE B O 1
ATOM 1499 N N . THR B 1 90 ? 4.207 15.023 5.195 1 98.19 90 THR B N 1
ATOM 1500 C CA . THR B 1 90 ? 5.457 14.891 5.934 1 98.19 90 THR B CA 1
ATOM 1501 C C . THR B 1 90 ? 5.273 13.984 7.148 1 98.19 90 THR B C 1
ATOM 1503 O O . THR B 1 90 ? 4.148 13.766 7.602 1 98.19 90 THR B O 1
ATOM 1506 N N . TRP B 1 91 ? 6.375 13.492 7.648 1 98 91 TRP B N 1
ATOM 1507 C CA . TRP B 1 91 ? 6.312 12.672 8.852 1 98 91 TRP B CA 1
ATOM 1508 C C . TRP B 1 91 ? 5.672 13.445 10 1 98 91 TRP B C 1
ATOM 1510 O O . TRP B 1 91 ? 4.812 12.914 10.711 1 98 91 TRP B O 1
ATOM 1520 N N . GLU B 1 92 ? 6.082 14.656 10.164 1 97.62 92 GLU B N 1
ATOM 1521 C CA . GLU B 1 92 ? 5.535 15.5 11.219 1 97.62 92 GLU B CA 1
ATOM 1522 C C . GLU B 1 92 ? 4.023 15.664 11.07 1 97.62 92 GLU B C 1
ATOM 1524 O O . GLU B 1 92 ? 3.287 15.594 12.055 1 97.62 92 GLU B O 1
ATOM 1529 N N . TYR B 1 93 ? 3.559 15.898 9.898 1 98.06 93 TYR B N 1
ATOM 1530 C CA . TYR B 1 93 ? 2.135 16.109 9.664 1 98.06 93 TYR B CA 1
ATOM 1531 C C . TYR B 1 93 ? 1.347 14.828 9.945 1 98.06 93 TYR B C 1
ATOM 1533 O O . TYR B 1 93 ? 0.3 14.875 10.602 1 98.06 93 TYR B O 1
ATOM 1541 N N . LEU B 1 94 ? 1.876 13.68 9.422 1 98 94 LEU B N 1
ATOM 1542 C CA . LEU B 1 94 ? 1.216 12.406 9.688 1 98 94 LEU B CA 1
ATOM 1543 C C . LEU B 1 94 ? 1.087 12.156 11.188 1 98 94 LEU B C 1
ATOM 1545 O O . LEU B 1 94 ? 0.039 11.711 11.664 1 98 94 LEU B O 1
ATOM 1549 N N . ARG B 1 95 ? 2.141 12.477 11.875 1 98.06 95 ARG B N 1
ATOM 1550 C CA . ARG B 1 95 ? 2.109 12.281 13.32 1 98.06 95 ARG B CA 1
ATOM 1551 C C . ARG B 1 95 ? 1.059 13.18 13.969 1 98.06 95 ARG B C 1
ATOM 1553 O O . ARG B 1 95 ? 0.357 12.75 14.891 1 98.06 95 ARG B O 1
ATOM 1560 N N . ARG B 1 96 ? 0.921 14.336 13.523 1 97.31 96 ARG B N 1
ATOM 1561 C CA . ARG B 1 96 ? -0.048 15.289 14.055 1 97.31 96 ARG B CA 1
ATOM 1562 C C . ARG B 1 96 ? -1.476 14.828 13.789 1 97.31 96 ARG B C 1
ATOM 1564 O O . ARG B 1 96 ? -2.363 15.023 14.625 1 97.31 96 ARG B O 1
ATOM 1571 N N . LEU B 1 97 ? -1.725 14.266 12.648 1 96.75 97 LEU B N 1
ATOM 1572 C CA . LEU B 1 97 ? -3.057 13.789 12.289 1 96.75 97 LEU B CA 1
ATOM 1573 C C . LEU B 1 97 ? -3.535 12.719 13.266 1 96.75 97 LEU B C 1
ATOM 1575 O O . LEU B 1 97 ? -4.738 12.555 13.469 1 96.75 97 LEU B O 1
ATOM 1579 N N . ASP B 1 98 ? -2.588 11.922 13.727 1 92.81 98 ASP B N 1
ATOM 1580 C CA . ASP B 1 98 ? -2.906 10.859 14.68 1 92.81 98 ASP B CA 1
ATOM 1581 C C . ASP B 1 98 ? -3.389 11.438 16 1 92.81 98 ASP B C 1
ATOM 1583 O O . ASP B 1 98 ? -4.23 10.844 16.688 1 92.81 98 ASP B O 1
ATOM 1587 N N . ALA B 1 99 ? -2.824 12.633 16.422 1 84.44 99 ALA B N 1
ATOM 1588 C CA . ALA B 1 99 ? -3.146 13.281 17.688 1 84.44 99 ALA B CA 1
ATOM 1589 C C . ALA B 1 99 ? -4.5 13.984 17.625 1 84.44 99 ALA B C 1
ATOM 1591 O O . ALA B 1 99 ? -5.105 14.281 18.656 1 84.44 99 ALA B O 1
ATOM 1592 N N . GLU B 1 100 ? -4.988 14.203 16.484 1 73.81 100 GLU B N 1
ATOM 1593 C CA . GLU B 1 100 ? -6.262 14.906 16.328 1 73.81 100 GLU B CA 1
ATOM 1594 C C . GLU B 1 100 ? -7.434 13.93 16.375 1 73.81 100 GLU B C 1
ATOM 1596 O O . GLU B 1 100 ? -8.461 14.219 17 1 73.81 100 GLU B O 1
#

InterPro domains:
  IPR010376 Gamma-butyrobetaine hydroxylase-like, N-terminal [PF06155] (17-95)
  IPR038492 GBBH-like, N-terminal domain superfamily [G3DSA:3.30.2020.30] (1-100)

Secondary structure (DSSP, 8-state):
---GGG-EEEEEEETTTTEEEEEETTS-EEEEEHHHHHHT--SHHHH-SSGGG-------TT--EEEEEEETTTEEEEEETTS---EEEEHHHHHHHHH-/---GGG-EEEEEEETTTTEEEEEETTS-EEEEEHHHHHHT--SHHHH-SSGGG-------TT--EEEEEEETTTEEEEEETTS---EEEEHHHHHHHHH-

Radius of gyration: 18.16 Å; Cα contacts (8 Å, |Δi|>4): 397; chains: 2; bounding box: 37×54×44 Å

pLDDT: mean 94.52, std 5.52, range [67.06, 98.56]

Solvent-accessible surface area (backbone atoms only — not comparable to full-atom values): 10915 Å² total; per-residue (Å²): 128,87,58,42,74,47,34,73,70,35,42,30,48,29,64,69,80,35,30,35,35,36,33,26,61,67,69,50,69,41,74,43,40,31,30,56,52,60,51,62,34,68,22,55,83,38,38,25,96,42,81,86,51,40,53,87,61,72,90,42,81,82,40,36,70,35,27,67,38,77,41,86,93,53,31,34,32,43,27,34,68,82,68,55,60,70,27,59,45,35,38,61,54,54,48,50,61,59,76,103,127,84,57,41,75,48,34,75,68,36,42,30,48,29,65,67,81,35,30,35,36,34,35,26,62,67,69,48,68,40,74,42,40,31,30,56,52,59,51,60,35,67,21,57,84,39,40,26,95,41,80,87,51,39,53,87,59,72,90,43,80,82,40,38,72,34,28,68,38,77,40,85,92,54,32,34,32,43,28,34,67,82,67,56,60,71,28,60,45,34,38,62,55,55,48,50,60,58,75,104

Organism: Acidithiobacillus ferrooxidans (strain ATCC 23270 / DSM 14882 / CIP 104768 / NCIMB 8455) (NCBI:txid243159)